Protein AF-A0A183AUQ3-F1 (afdb_monomer_lite)

Organism: NCBI:txid27848

Structure (mmCIF, N/CA/C/O backbone):
data_AF-A0A183AUQ3-F1
#
_entry.id   AF-A0A183AUQ3-F1
#
loop_
_atom_site.group_PDB
_atom_site.id
_atom_site.type_symbol
_atom_site.label_atom_id
_atom_site.label_alt_id
_atom_site.label_comp_id
_atom_site.label_asym_id
_atom_site.label_entity_id
_atom_site.label_seq_id
_atom_site.pdbx_PDB_ins_code
_atom_site.Cartn_x
_atom_site.Cartn_y
_atom_site.Cartn_z
_atom_site.occupancy
_atom_site.B_iso_or_equiv
_atom_site.auth_seq_id
_atom_site.auth_comp_id
_atom_site.auth_asym_id
_atom_site.auth_atom_id
_atom_site.pdbx_PDB_model_num
ATOM 1 N N . MET A 1 1 ? 3.475 -10.334 21.131 1.00 33.84 1 MET A N 1
ATOM 2 C CA . MET A 1 1 ? 2.043 -10.621 21.225 1.00 33.84 1 MET A CA 1
ATOM 3 C C . MET A 1 1 ? 1.299 -10.186 19.974 1.00 33.84 1 MET A C 1
ATOM 5 O O . MET A 1 1 ? 0.475 -9.326 20.186 1.00 33.84 1 MET A O 1
ATOM 9 N N . TRP A 1 2 ? 1.543 -10.633 18.726 1.00 40.84 2 TRP A N 1
ATOM 10 C CA . TRP A 1 2 ? 0.493 -10.459 17.689 1.00 40.84 2 TRP A CA 1
ATOM 11 C C . TRP A 1 2 ? -0.588 -11.499 18.049 1.00 40.84 2 TRP A C 1
ATOM 13 O O . TRP A 1 2 ? -0.696 -12.554 17.440 1.00 40.84 2 TRP A O 1
ATOM 23 N N . SER A 1 3 ? -1.174 -11.351 19.237 1.00 35.53 3 SER A N 1
ATOM 24 C CA . SER A 1 3 ? -2.216 -12.204 19.791 1.00 35.53 3 SER A CA 1
ATOM 25 C C . SER A 1 3 ? -3.501 -11.546 19.393 1.00 35.53 3 SER A C 1
ATOM 27 O O . SER A 1 3 ? -3.660 -10.433 19.869 1.00 35.53 3 SER A O 1
ATOM 29 N N . ASN A 1 4 ? -4.324 -12.222 18.582 1.00 37.78 4 ASN A N 1
ATOM 30 C CA . ASN A 1 4 ? -5.801 -12.272 18.532 1.00 37.78 4 ASN A CA 1
ATOM 31 C C . ASN A 1 4 ? -6.640 -11.105 19.109 1.00 37.78 4 ASN A C 1
ATOM 33 O O . ASN A 1 4 ? -7.802 -11.300 19.444 1.00 37.78 4 ASN A O 1
ATOM 37 N N . LEU A 1 5 ? -6.070 -9.925 19.262 1.00 39.25 5 LEU A N 1
ATOM 38 C CA . LEU A 1 5 ? -6.687 -8.679 19.653 1.00 39.25 5 LEU A CA 1
ATOM 39 C C . LEU A 1 5 ? -6.974 -7.954 18.350 1.00 39.25 5 LEU A C 1
ATOM 41 O O . LEU A 1 5 ? -6.280 -8.155 17.352 1.00 39.25 5 LEU A O 1
ATOM 45 N N . GLU A 1 6 ? -8.056 -7.203 18.351 1.00 51.00 6 GLU A N 1
ATOM 46 C CA . GLU A 1 6 ? -8.724 -6.631 17.193 1.00 51.00 6 GLU A CA 1
ATOM 47 C C . GLU A 1 6 ? -7.870 -5.504 16.596 1.00 51.00 6 GLU A C 1
ATOM 49 O O . GLU A 1 6 ? -8.127 -4.317 16.745 1.00 51.00 6 GLU A O 1
ATOM 54 N N . GLN A 1 7 ? -6.774 -5.875 15.940 1.00 58.75 7 GLN A N 1
ATOM 55 C CA . GLN A 1 7 ? -5.874 -4.908 15.337 1.00 58.75 7 GLN A CA 1
ATOM 56 C C . GLN A 1 7 ? -6.505 -4.388 14.065 1.00 58.75 7 GLN A C 1
ATOM 58 O O . GLN A 1 7 ? -6.743 -5.159 13.137 1.00 58.75 7 GLN A O 1
ATOM 63 N N . ASN A 1 8 ? -6.779 -3.093 14.037 1.00 61.19 8 ASN A N 1
ATOM 64 C CA . ASN 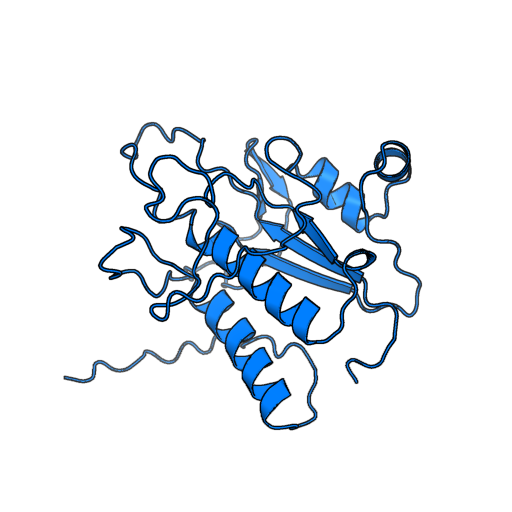A 1 8 ? -7.261 -2.401 12.857 1.00 61.19 8 ASN A CA 1
ATOM 65 C C . ASN A 1 8 ? -6.048 -1.809 12.133 1.00 61.19 8 ASN A C 1
ATOM 67 O O . ASN A 1 8 ? -5.203 -1.155 12.740 1.00 61.19 8 ASN A O 1
ATOM 71 N N . ILE A 1 9 ? -5.921 -2.059 10.836 1.00 74.50 9 ILE A N 1
ATOM 72 C CA . ILE A 1 9 ? -4.730 -1.701 10.069 1.00 74.50 9 ILE A CA 1
ATOM 73 C C . ILE A 1 9 ? -5.117 -0.864 8.865 1.00 74.50 9 ILE A C 1
ATOM 75 O O . ILE A 1 9 ? -6.043 -1.196 8.130 1.00 74.50 9 ILE A O 1
ATOM 79 N N . LEU A 1 10 ? -4.369 0.209 8.644 1.00 72.88 10 LEU A N 1
ATOM 80 C CA . LEU A 1 10 ? -4.527 1.099 7.512 1.00 72.88 10 LEU A CA 1
ATOM 81 C C . LEU A 1 10 ? -3.248 1.089 6.667 1.00 72.88 10 LEU A C 1
ATOM 83 O O . LEU A 1 10 ? -2.187 1.513 7.119 1.00 72.88 10 LEU A O 1
ATOM 87 N N . LEU A 1 11 ? -3.362 0.614 5.430 1.00 75.38 11 LEU A N 1
ATOM 88 C CA . LEU A 1 11 ? -2.304 0.665 4.423 1.00 75.38 11 LEU A CA 1
ATOM 89 C C . LEU A 1 11 ? -2.663 1.715 3.37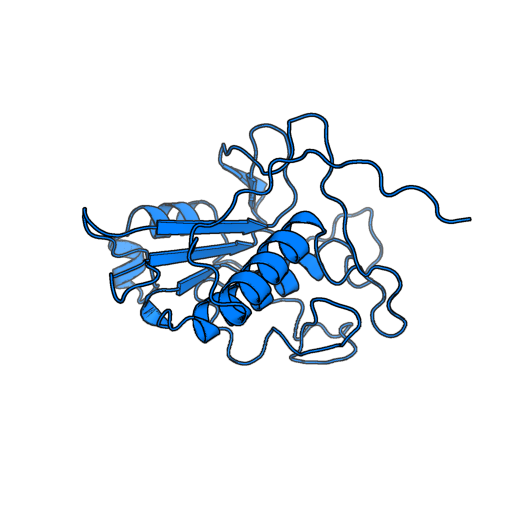6 1.00 75.38 11 LEU A C 1
ATOM 91 O O . LEU A 1 11 ? -3.751 1.657 2.797 1.00 75.38 11 LEU A O 1
ATOM 95 N N . VAL A 1 12 ? -1.768 2.668 3.130 1.00 73.00 12 VAL A N 1
ATOM 96 C CA . VAL A 1 12 ? -2.068 3.840 2.303 1.00 73.00 12 VAL A CA 1
ATOM 97 C C . VAL A 1 12 ? -0.959 4.133 1.312 1.00 73.00 12 VAL A C 1
ATOM 99 O O . VAL A 1 12 ? 0.208 4.262 1.677 1.00 73.00 12 VAL A O 1
ATOM 102 N N . ARG A 1 13 ? -1.382 4.334 0.065 1.00 72.88 13 ARG A N 1
ATOM 103 C CA . ARG A 1 13 ? -0.620 4.962 -1.009 1.00 72.88 13 ARG A CA 1
ATOM 104 C C . ARG A 1 13 ? -1.475 6.047 -1.658 1.00 72.88 13 ARG A C 1
ATOM 106 O O . ARG A 1 13 ? -2.611 5.775 -2.050 1.00 72.88 13 ARG A O 1
ATOM 113 N N . CYS A 1 14 ? -0.920 7.247 -1.822 1.00 57.84 14 CYS A N 1
ATOM 114 C CA . CYS A 1 14 ? -1.687 8.451 -2.153 1.00 57.84 14 CYS A CA 1
ATOM 115 C C . CYS A 1 14 ? -1.337 9.134 -3.483 1.00 57.84 14 CYS A C 1
ATOM 117 O O . CYS A 1 14 ? -1.764 10.261 -3.702 1.00 57.84 14 CYS A O 1
ATOM 119 N N . PHE A 1 15 ? -0.652 8.480 -4.423 1.00 59.22 15 PHE A N 1
ATOM 120 C CA . PHE A 1 15 ? -0.416 9.070 -5.750 1.00 59.22 15 PHE A CA 1
ATOM 121 C C . PHE A 1 15 ? -1.154 8.328 -6.867 1.00 59.22 15 PHE A C 1
ATOM 123 O O . PHE A 1 15 ? -1.736 7.281 -6.625 1.00 59.22 15 PHE A O 1
ATOM 130 N N . SER A 1 16 ? -1.156 8.852 -8.094 1.00 50.44 16 SER A N 1
ATOM 131 C CA . SER A 1 16 ? -1.671 8.174 -9.297 1.00 50.44 16 SER A CA 1
ATOM 132 C C . SER A 1 16 ? -0.608 8.166 -10.389 1.00 50.44 16 SER A C 1
ATOM 134 O O . SER A 1 16 ? 0.086 9.164 -10.568 1.00 50.44 16 SER A O 1
ATOM 136 N N . SER A 1 17 ? -0.509 7.083 -11.165 1.00 52.41 17 SER A N 1
ATOM 137 C CA . SER A 1 17 ? 0.312 7.023 -12.383 1.00 52.41 17 SER A CA 1
ATOM 138 C C . SER A 1 17 ? -0.195 7.946 -13.494 1.00 52.41 17 SER A C 1
ATOM 140 O O . SER A 1 17 ? 0.589 8.384 -14.334 1.00 52.41 17 SER A O 1
ATOM 142 N N . ASN A 1 18 ? -1.479 8.321 -13.468 1.00 41.97 18 ASN A N 1
ATOM 143 C CA . ASN A 1 18 ? -2.126 9.114 -14.514 1.00 41.97 18 ASN A CA 1
ATOM 144 C C . ASN A 1 18 ? -1.961 10.630 -14.376 1.00 41.97 18 ASN A C 1
ATOM 146 O O . ASN A 1 18 ? -2.433 11.374 -15.248 1.00 41.97 18 ASN A O 1
ATOM 150 N N . THR A 1 19 ? -1.261 11.133 -13.355 1.00 42.44 19 THR A N 1
ATOM 151 C CA . THR A 1 19 ? -0.800 12.520 -13.417 1.00 42.44 19 THR A CA 1
ATOM 152 C C . THR A 1 19 ? 0.237 12.621 -14.526 1.00 42.44 19 THR A C 1
ATOM 154 O O . THR A 1 19 ? 1.417 12.336 -14.330 1.00 42.44 19 THR A O 1
ATOM 157 N N . LYS A 1 20 ? -0.212 13.072 -15.702 1.00 36.91 20 LYS A N 1
ATOM 158 C CA . LYS A 1 20 ? 0.630 13.680 -16.731 1.00 36.91 20 LYS A CA 1
ATOM 159 C C . LYS A 1 20 ? 1.321 14.895 -16.116 1.00 36.91 20 LYS A C 1
ATOM 161 O O . LYS A 1 20 ? 0.912 16.036 -16.327 1.00 36.91 20 LYS A O 1
ATOM 166 N N . SER A 1 21 ? 2.355 14.662 -15.320 1.00 36.09 21 SER A N 1
ATOM 167 C CA . SER A 1 21 ? 3.375 15.663 -15.085 1.00 36.09 21 SER A CA 1
ATOM 168 C C . SER A 1 21 ? 3.904 16.022 -16.466 1.00 36.09 21 SER A C 1
ATOM 170 O O . SER A 1 21 ? 4.449 15.173 -17.165 1.00 36.09 21 SER A O 1
ATOM 172 N N . ALA A 1 22 ? 3.676 17.263 -16.898 1.00 36.62 22 ALA A N 1
ATOM 173 C CA . ALA A 1 22 ? 3.974 17.740 -18.250 1.00 36.62 22 ALA A CA 1
ATOM 174 C C . ALA A 1 22 ? 5.466 17.642 -18.645 1.00 36.62 22 ALA A C 1
ATOM 176 O O . ALA A 1 22 ? 5.824 18.023 -19.756 1.00 36.62 22 ALA A O 1
ATOM 177 N N . ASN A 1 23 ? 6.319 17.133 -17.750 1.00 37.19 23 ASN A N 1
ATOM 178 C CA . ASN A 1 23 ? 7.767 17.076 -17.884 1.00 37.19 23 ASN A CA 1
ATOM 179 C C . ASN A 1 23 ? 8.358 15.655 -17.843 1.00 37.19 23 ASN A C 1
ATOM 181 O O . ASN A 1 23 ? 9.576 15.545 -17.951 1.00 37.19 23 ASN A O 1
ATOM 185 N N . PHE A 1 24 ? 7.559 14.586 -17.708 1.00 38.12 24 PHE A N 1
ATOM 186 C CA . PHE A 1 24 ? 8.081 13.210 -17.704 1.00 38.12 24 PHE A CA 1
ATOM 187 C C . PHE A 1 24 ? 7.501 12.365 -18.854 1.00 38.12 24 PHE A C 1
ATOM 189 O O . PHE A 1 24 ? 6.307 12.471 -19.148 1.00 38.12 24 PHE A O 1
ATOM 196 N N . PRO A 1 25 ? 8.338 11.576 -19.558 1.00 35.59 25 PRO A N 1
ATOM 197 C CA . PRO A 1 25 ? 7.908 10.745 -20.681 1.00 35.59 25 PRO A CA 1
ATOM 198 C C . PRO A 1 25 ? 6.943 9.627 -20.232 1.00 35.59 25 PRO A C 1
ATOM 200 O O . PRO A 1 25 ? 6.944 9.258 -19.061 1.00 35.59 25 PRO A O 1
ATOM 203 N N . PRO A 1 26 ? 6.127 9.074 -21.149 1.00 41.03 26 PRO A N 1
ATOM 204 C CA . PRO A 1 26 ? 5.011 8.164 -20.852 1.00 41.03 26 PRO A CA 1
ATOM 205 C C . PRO A 1 26 ? 5.436 6.720 -20.521 1.00 41.03 26 PRO A C 1
ATOM 207 O O . PRO A 1 26 ? 4.721 5.788 -20.857 1.00 41.03 26 PRO A O 1
ATOM 210 N N . HIS A 1 27 ? 6.604 6.518 -19.917 1.00 46.97 27 HIS A N 1
ATOM 211 C CA . HIS A 1 27 ? 7.032 5.202 -19.438 1.00 46.97 27 HIS A CA 1
ATOM 212 C C . HIS A 1 27 ? 6.434 4.943 -18.051 1.00 46.97 27 HIS A C 1
ATOM 214 O O . HIS A 1 27 ? 6.029 5.907 -17.393 1.00 46.97 27 HIS A O 1
ATOM 220 N N . ILE A 1 28 ? 6.376 3.672 -17.608 1.00 51.16 28 ILE A N 1
ATOM 221 C CA . ILE A 1 28 ? 6.078 3.331 -16.206 1.00 51.16 28 ILE A CA 1
ATOM 222 C C . ILE A 1 28 ? 6.852 4.310 -15.346 1.00 51.16 28 ILE A C 1
ATOM 224 O O . ILE A 1 28 ? 8.078 4.383 -15.412 1.00 51.16 28 ILE A O 1
ATOM 228 N N . ASN A 1 29 ? 6.111 5.146 -14.629 1.00 53.69 29 ASN A N 1
ATOM 229 C CA . ASN A 1 29 ? 6.752 6.161 -13.842 1.00 53.69 29 ASN A CA 1
ATOM 230 C C . ASN A 1 29 ? 7.526 5.431 -12.744 1.00 53.69 29 ASN A C 1
ATOM 232 O O . ASN A 1 29 ? 6.913 4.765 -11.907 1.00 53.69 29 ASN A O 1
ATOM 236 N N . VAL A 1 30 ? 8.856 5.563 -12.788 1.00 47.62 30 VAL A N 1
ATOM 237 C CA . VAL A 1 30 ? 9.803 4.919 -11.868 1.00 47.62 30 VAL A CA 1
ATOM 238 C C . VAL A 1 30 ? 9.436 5.161 -10.397 1.00 47.62 30 VAL A C 1
ATOM 240 O O . VAL A 1 30 ? 9.790 4.402 -9.505 1.00 47.62 30 VAL A O 1
ATOM 243 N N . TYR A 1 31 ? 8.682 6.232 -10.169 1.00 55.66 31 TYR A N 1
ATOM 244 C CA . TYR A 1 31 ? 8.237 6.749 -8.888 1.00 55.66 31 TYR A CA 1
ATOM 245 C C . TYR A 1 31 ? 6.906 6.180 -8.369 1.00 55.66 31 TYR A C 1
ATOM 247 O O . TYR A 1 31 ? 6.353 6.763 -7.446 1.00 55.66 31 TYR A O 1
ATOM 255 N N . ILE A 1 32 ? 6.287 5.202 -9.045 1.00 70.56 32 ILE A N 1
ATOM 256 C CA . ILE A 1 32 ? 4.886 4.807 -8.759 1.00 70.56 32 ILE A CA 1
ATOM 257 C C . ILE A 1 32 ? 4.688 3.290 -8.620 1.00 70.56 32 ILE A C 1
ATOM 259 O O . ILE A 1 32 ? 3.721 2.829 -7.996 1.00 70.56 32 ILE A O 1
ATOM 263 N N . TYR A 1 33 ? 5.568 2.499 -9.235 1.00 85.81 33 TYR A N 1
ATOM 264 C CA . TYR A 1 33 ? 5.500 1.044 -9.146 1.00 85.81 33 TYR A CA 1
ATOM 265 C C . TYR A 1 33 ? 5.856 0.565 -7.732 1.00 85.81 33 TYR A C 1
ATOM 267 O O . TYR A 1 33 ? 5.112 -0.235 -7.158 1.00 85.81 33 TYR A O 1
ATOM 275 N N . SER A 1 34 ? 6.947 1.093 -7.168 1.00 86.31 34 SER A N 1
ATOM 276 C CA . SER A 1 34 ? 7.478 0.737 -5.849 1.00 86.31 34 SER A CA 1
ATOM 277 C C . SER A 1 34 ? 6.451 0.897 -4.737 1.00 86.31 34 SER A C 1
ATOM 279 O O . SER A 1 34 ? 6.285 -0.002 -3.930 1.00 86.31 34 SER A O 1
ATOM 281 N N . GLU A 1 35 ? 5.675 1.973 -4.736 1.00 84.81 35 GLU A N 1
ATOM 282 C CA . GLU A 1 35 ? 4.756 2.323 -3.652 1.00 84.81 35 GLU A CA 1
ATOM 283 C C . GLU A 1 35 ? 3.556 1.367 -3.617 1.00 84.81 35 GLU A C 1
ATOM 285 O O . GLU A 1 35 ? 3.089 0.969 -2.550 1.00 84.81 35 GLU A O 1
ATOM 290 N N . GLN A 1 36 ? 3.049 0.960 -4.788 1.00 90.06 36 GLN A N 1
ATOM 291 C CA . GLN A 1 36 ? 1.979 -0.042 -4.861 1.00 90.06 36 GLN A CA 1
ATOM 292 C C . GLN A 1 36 ? 2.497 -1.446 -4.565 1.00 90.06 36 GLN A C 1
ATOM 294 O O . GLN A 1 36 ? 1.786 -2.231 -3.933 1.00 90.06 36 GLN A O 1
ATOM 299 N N . ALA A 1 37 ? 3.726 -1.757 -4.978 1.00 93.06 37 ALA A N 1
ATOM 300 C CA . ALA A 1 37 ? 4.389 -2.998 -4.604 1.00 93.06 37 ALA A CA 1
ATOM 301 C C . ALA A 1 37 ? 4.642 -3.065 -3.086 1.00 93.06 37 ALA A C 1
ATOM 303 O O . ALA A 1 37 ? 4.351 -4.094 -2.486 1.00 93.06 37 ALA A O 1
ATOM 304 N N . ASP A 1 38 ? 5.056 -1.967 -2.450 1.00 92.38 38 ASP A N 1
ATOM 305 C CA . ASP A 1 38 ? 5.291 -1.863 -1.006 1.00 92.38 38 ASP A CA 1
ATOM 306 C C . ASP A 1 38 ? 3.994 -2.045 -0.209 1.00 92.38 38 ASP A C 1
ATOM 308 O O . ASP A 1 38 ? 3.952 -2.836 0.734 1.00 92.38 38 ASP A O 1
ATOM 312 N N . VAL A 1 39 ? 2.902 -1.367 -0.598 1.00 92.62 39 VAL A N 1
ATOM 313 C CA . VAL A 1 39 ? 1.576 -1.574 0.020 1.00 92.62 39 VAL A CA 1
ATOM 314 C C . VAL A 1 39 ? 1.123 -3.021 -0.137 1.00 92.62 39 VAL A C 1
ATOM 316 O O . VAL A 1 39 ? 0.624 -3.620 0.818 1.00 92.62 39 VAL A O 1
ATOM 319 N N . SER A 1 40 ? 1.315 -3.596 -1.324 1.00 95.88 40 SER A N 1
ATOM 320 C CA . SER A 1 40 ? 0.938 -4.980 -1.605 1.00 95.88 40 SER A CA 1
ATOM 321 C C . SER A 1 40 ? 1.774 -5.960 -0.774 1.00 95.88 40 SER A C 1
ATOM 323 O O . SER A 1 40 ? 1.227 -6.877 -0.169 1.00 95.88 40 SER A O 1
ATOM 325 N N . HIS A 1 41 ? 3.080 -5.734 -0.635 1.00 95.62 41 HIS A N 1
ATOM 326 C CA . HIS A 1 41 ? 3.958 -6.578 0.173 1.00 95.62 41 HIS A CA 1
ATOM 327 C C . HIS A 1 41 ? 3.642 -6.459 1.673 1.00 95.62 41 HIS A C 1
ATOM 329 O O . HIS A 1 41 ? 3.528 -7.474 2.366 1.00 95.62 41 HIS A O 1
ATOM 335 N N . ALA A 1 42 ? 3.379 -5.246 2.169 1.00 90.75 42 ALA A N 1
ATOM 336 C CA . ALA A 1 42 ? 2.890 -5.034 3.528 1.00 90.75 42 ALA A CA 1
ATOM 337 C C . ALA A 1 42 ? 1.556 -5.766 3.766 1.00 90.75 42 ALA A C 1
ATOM 339 O O . ALA A 1 42 ? 1.391 -6.416 4.799 1.00 90.75 42 ALA A O 1
ATOM 340 N N . TYR A 1 43 ? 0.628 -5.740 2.801 1.00 94.56 43 TYR A N 1
ATOM 341 C CA . TYR A 1 43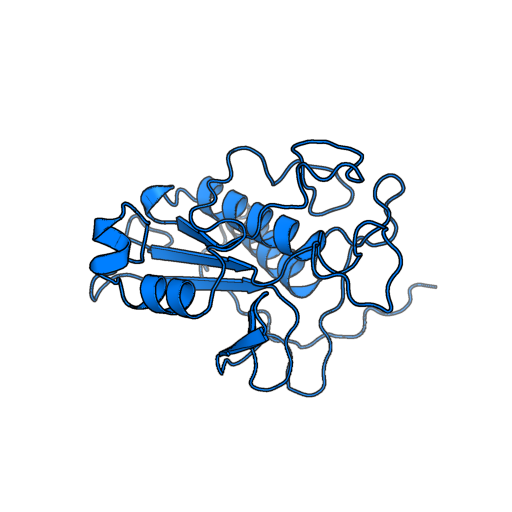 ? -0.612 -6.518 2.864 1.00 94.56 43 TYR A CA 1
ATOM 342 C C . TYR A 1 43 ? -0.317 -8.015 3.018 1.00 94.56 43 TYR A C 1
ATOM 344 O O . TYR A 1 43 ? -0.814 -8.633 3.962 1.00 94.56 43 TYR A O 1
ATOM 352 N N . GLN A 1 44 ? 0.546 -8.590 2.174 1.00 95.50 44 GLN A N 1
ATOM 353 C CA . GLN A 1 44 ? 0.918 -10.007 2.274 1.00 95.50 44 GLN A CA 1
ATOM 354 C C . GLN A 1 44 ? 1.523 -10.357 3.637 1.00 95.50 44 GLN A C 1
ATOM 356 O O . GLN A 1 44 ? 1.149 -11.368 4.240 1.00 95.50 44 GLN A O 1
ATOM 361 N N . LEU A 1 45 ? 2.403 -9.504 4.170 1.00 89.44 45 LEU A N 1
ATOM 362 C CA . LEU A 1 45 ? 2.989 -9.683 5.496 1.00 89.44 45 LEU A CA 1
ATOM 363 C C . LEU A 1 45 ? 1.909 -9.756 6.585 1.00 89.44 45 LEU A C 1
ATOM 365 O O . LEU A 1 45 ? 1.944 -10.653 7.433 1.00 89.44 45 LEU A O 1
ATOM 369 N N . LEU A 1 46 ? 0.940 -8.841 6.573 1.00 87.50 46 LEU A N 1
ATOM 370 C CA . LEU A 1 46 ? -0.149 -8.815 7.554 1.00 87.50 46 LEU A CA 1
ATOM 371 C C . LEU A 1 46 ? -1.042 -10.051 7.439 1.00 87.50 46 LEU A C 1
ATOM 373 O O . LEU A 1 46 ? -1.354 -10.692 8.446 1.00 87.50 46 LEU A O 1
ATOM 377 N N . ARG A 1 47 ? -1.398 -10.432 6.209 1.00 91.19 47 ARG A N 1
ATOM 378 C CA . ARG A 1 47 ? -2.202 -11.626 5.926 1.00 91.19 47 ARG A CA 1
ATOM 379 C C . ARG A 1 47 ? -1.508 -12.898 6.393 1.00 91.19 47 ARG A C 1
ATOM 381 O O . ARG A 1 47 ? -2.130 -13.713 7.074 1.00 91.19 47 ARG A O 1
ATOM 388 N N . ARG A 1 48 ? -0.211 -13.046 6.110 1.00 89.81 48 ARG A N 1
ATOM 389 C CA . ARG A 1 48 ? 0.599 -14.191 6.558 1.00 89.81 48 ARG A CA 1
ATOM 390 C C . ARG A 1 48 ? 0.690 -14.274 8.084 1.00 89.81 48 ARG A C 1
ATOM 392 O O . ARG A 1 48 ? 0.776 -15.370 8.628 1.00 89.81 48 ARG A O 1
ATOM 399 N N . ASN A 1 49 ? 0.624 -13.136 8.774 1.00 83.38 49 ASN A N 1
ATOM 400 C CA . ASN A 1 49 ? 0.599 -13.061 10.236 1.00 83.38 49 ASN A CA 1
ATOM 401 C C . ASN A 1 49 ? -0.798 -13.234 10.857 1.00 83.38 49 ASN A C 1
ATOM 403 O O . ASN A 1 49 ? -0.941 -13.119 12.074 1.00 83.38 49 ASN A O 1
ATOM 407 N N . GLY A 1 50 ? -1.816 -13.551 10.054 1.00 84.62 50 GLY A N 1
ATOM 408 C CA . GLY A 1 50 ? -3.156 -13.870 10.540 1.00 84.62 50 GLY A CA 1
ATOM 409 C C . GLY A 1 50 ? -4.063 -12.661 10.752 1.00 84.62 50 GLY A C 1
ATOM 410 O O . GLY A 1 50 ? -5.134 -12.830 11.332 1.00 84.62 50 GLY A O 1
ATOM 411 N N . ILE A 1 51 ? -3.687 -11.467 10.275 1.00 83.75 51 ILE A N 1
ATOM 412 C CA . ILE A 1 51 ? -4.593 -10.315 10.302 1.00 83.75 51 ILE A CA 1
ATOM 413 C C . ILE A 1 51 ? -5.722 -10.546 9.285 1.00 83.75 51 ILE A C 1
ATOM 415 O O . ILE A 1 51 ? -5.450 -10.778 8.097 1.00 83.75 51 ILE A O 1
ATOM 419 N N . PRO A 1 52 ? -6.993 -10.512 9.718 1.00 90.12 52 PRO A N 1
ATOM 420 C CA . PRO A 1 52 ? -8.124 -10.803 8.848 1.00 90.12 52 PRO A CA 1
ATOM 421 C C . PRO A 1 52 ? -8.384 -9.646 7.851 1.00 90.12 52 PRO A C 1
ATOM 423 O O . PRO A 1 52 ? -7.954 -8.519 8.078 1.00 90.12 52 PRO A O 1
ATOM 426 N N . VAL A 1 53 ? -9.020 -9.917 6.699 1.00 91.81 53 VAL A N 1
ATOM 427 C CA . VAL A 1 53 ? -9.111 -8.938 5.580 1.00 91.81 53 VAL A CA 1
ATOM 428 C C . VAL A 1 53 ? -9.973 -7.751 5.987 1.00 91.81 53 VAL A C 1
ATOM 430 O O . VAL A 1 53 ? -9.713 -6.612 5.608 1.00 91.81 53 VAL A O 1
ATOM 433 N N . GLU A 1 54 ? -11.015 -8.035 6.759 1.00 90.88 54 GLU A N 1
ATOM 434 C CA . GLU A 1 54 ? -11.937 -7.071 7.340 1.00 90.88 54 GLU A CA 1
ATOM 435 C C . GLU A 1 54 ? -11.230 -6.025 8.209 1.00 90.88 54 GLU A C 1
ATOM 437 O O . GLU A 1 54 ? -11.687 -4.889 8.263 1.00 90.88 54 GLU A O 1
ATOM 442 N N . ASN A 1 55 ? -10.081 -6.374 8.789 1.00 89.19 55 ASN A N 1
ATOM 443 C CA . ASN A 1 55 ? -9.299 -5.498 9.651 1.00 89.19 55 ASN A CA 1
ATOM 444 C C . ASN A 1 55 ? -8.231 -4.696 8.898 1.00 89.19 55 ASN A C 1
ATOM 446 O O . ASN A 1 55 ? -7.575 -3.852 9.500 1.00 89.19 55 ASN A O 1
ATOM 450 N N . ILE A 1 56 ? -8.023 -4.956 7.606 1.00 90.75 56 ILE A N 1
ATOM 451 C CA . ILE A 1 56 ? -7.057 -4.229 6.782 1.00 90.75 56 ILE A CA 1
ATOM 452 C C . ILE A 1 56 ? -7.838 -3.313 5.850 1.00 90.75 56 ILE A C 1
ATOM 454 O O . ILE A 1 56 ? -8.580 -3.791 4.994 1.00 90.75 56 ILE A O 1
ATOM 458 N N . VAL A 1 57 ? -7.659 -2.005 5.999 1.00 94.50 57 VAL A N 1
ATOM 459 C CA . VAL A 1 57 ? -8.137 -1.005 5.047 1.00 94.50 57 VAL A CA 1
ATOM 460 C C . VAL A 1 57 ? -7.002 -0.683 4.083 1.00 94.50 57 VAL A C 1
ATOM 462 O O . VAL A 1 57 ? -5.956 -0.191 4.505 1.00 94.50 57 VAL A O 1
ATOM 465 N N . THR A 1 58 ? -7.189 -0.950 2.792 1.00 94.31 58 THR A N 1
ATOM 466 C CA . THR A 1 58 ? -6.189 -0.642 1.758 1.00 94.31 58 THR A CA 1
ATOM 467 C C . THR A 1 58 ? -6.657 0.507 0.872 1.00 94.31 58 THR A C 1
ATOM 469 O O . THR A 1 58 ? -7.666 0.407 0.168 1.00 94.31 58 THR A O 1
ATOM 472 N N . ILE A 1 59 ? -5.896 1.599 0.894 1.00 92.00 59 ILE A N 1
ATOM 473 C CA . ILE A 1 59 ? -6.073 2.776 0.043 1.00 92.00 59 ILE A CA 1
ATOM 474 C C . ILE A 1 59 ? -4.937 2.778 -0.976 1.00 92.00 59 ILE A C 1
ATOM 476 O O . ILE A 1 59 ? -3.780 2.984 -0.618 1.00 92.00 59 ILE A O 1
ATOM 480 N N . MET A 1 60 ? -5.256 2.514 -2.239 1.00 89.25 60 MET A N 1
ATOM 481 C CA . MET A 1 60 ? -4.270 2.395 -3.309 1.00 89.25 60 MET A CA 1
ATOM 482 C C . MET A 1 60 ? -4.922 2.734 -4.646 1.00 89.25 60 MET A C 1
ATOM 484 O O . MET A 1 60 ? -5.978 2.201 -4.969 1.00 89.25 60 MET A O 1
ATOM 488 N N . TYR A 1 61 ? -4.291 3.588 -5.458 1.00 89.44 61 TYR A N 1
ATOM 489 C CA . TYR A 1 61 ? -4.898 4.012 -6.730 1.00 89.44 61 TYR A CA 1
ATOM 490 C C . TYR A 1 61 ? -5.160 2.837 -7.696 1.00 89.44 61 TYR A C 1
ATOM 492 O O . TYR A 1 61 ? -6.142 2.880 -8.435 1.00 89.44 61 TYR A O 1
ATOM 500 N N . ASP A 1 62 ? -4.356 1.769 -7.608 1.00 91.31 62 ASP A N 1
ATOM 501 C CA . ASP A 1 62 ? -4.527 0.479 -8.295 1.00 91.31 62 ASP A CA 1
ATOM 502 C C . ASP A 1 62 ? -4.458 0.556 -9.829 1.00 91.31 62 ASP A C 1
ATOM 504 O O . ASP A 1 62 ? -5.252 -0.039 -10.559 1.00 91.31 62 ASP A O 1
ATOM 508 N N . ASP A 1 63 ? -3.502 1.339 -10.323 1.00 88.62 63 ASP A N 1
ATOM 509 C CA . ASP A 1 63 ? -3.286 1.622 -11.745 1.00 88.62 63 ASP A CA 1
ATOM 510 C C . ASP A 1 63 ? -2.001 1.011 -12.322 1.00 88.62 63 ASP A C 1
ATOM 512 O O . ASP A 1 63 ? -1.722 1.212 -13.502 1.00 88.62 63 ASP A O 1
ATOM 516 N N . VAL A 1 64 ? -1.224 0.253 -11.538 1.00 89.06 64 VAL A N 1
ATOM 517 C CA . VAL A 1 64 ? 0.053 -0.330 -12.001 1.00 89.06 64 VAL A CA 1
ATOM 518 C C . VAL A 1 64 ? -0.077 -1.800 -12.393 1.00 89.06 64 VAL A C 1
ATOM 520 O O . VAL A 1 64 ? 0.392 -2.180 -13.466 1.00 89.06 64 VAL A O 1
ATOM 523 N N . ALA A 1 65 ? -0.750 -2.632 -11.590 1.00 91.50 65 ALA A N 1
ATOM 524 C CA . ALA A 1 65 ? -0.810 -4.077 -11.834 1.00 91.50 65 ALA A CA 1
ATOM 525 C C . ALA A 1 65 ? -1.367 -4.408 -13.230 1.00 91.50 65 ALA A C 1
ATOM 527 O O . ALA A 1 65 ? -0.844 -5.273 -13.922 1.00 91.50 65 ALA A O 1
ATOM 528 N N . ASN A 1 66 ? -2.382 -3.669 -13.685 1.00 89.75 66 ASN A N 1
ATOM 529 C CA . ASN A 1 66 ? -3.015 -3.854 -14.997 1.00 89.75 66 ASN A CA 1
ATOM 530 C C . ASN A 1 66 ? -2.663 -2.752 -16.013 1.00 89.75 66 ASN A C 1
ATOM 532 O O . ASN A 1 66 ? -3.357 -2.603 -17.021 1.00 89.75 66 ASN A O 1
ATOM 536 N N . CYS A 1 67 ? -1.616 -1.961 -15.754 1.00 85.44 67 CYS A N 1
ATOM 537 C CA . CYS A 1 67 ? -1.134 -0.960 -16.702 1.00 85.44 67 CYS A CA 1
ATOM 538 C C . CYS A 1 67 ? -0.698 -1.639 -18.017 1.00 85.44 67 CYS A C 1
ATOM 540 O O . CYS A 1 67 ? -0.016 -2.662 -17.950 1.00 85.44 67 CYS A O 1
ATOM 542 N N . PRO A 1 68 ? -1.019 -1.088 -19.207 1.00 84.81 68 PRO A N 1
ATOM 543 C CA . PRO A 1 68 ? -0.559 -1.641 -20.486 1.00 84.81 68 PRO A CA 1
ATOM 544 C C . PRO A 1 68 ? 0.963 -1.773 -20.610 1.00 84.81 68 PRO A C 1
ATOM 546 O O . PRO A 1 68 ? 1.435 -2.649 -21.331 1.00 84.81 68 PRO A O 1
ATOM 549 N N . ASP A 1 69 ? 1.709 -0.917 -19.912 1.00 81.88 69 ASP A N 1
ATOM 550 C CA . ASP A 1 69 ? 3.170 -0.935 -19.918 1.00 81.88 69 ASP A CA 1
ATOM 551 C C . ASP A 1 69 ? 3.752 -1.947 -18.920 1.00 81.88 69 ASP A C 1
ATOM 553 O O . ASP A 1 69 ? 4.948 -2.222 -18.973 1.00 81.88 69 ASP A O 1
ATOM 557 N N . ASN A 1 70 ? 2.936 -2.514 -18.016 1.00 86.69 70 ASN A N 1
ATOM 558 C CA . ASN A 1 70 ? 3.390 -3.555 -17.099 1.00 86.69 70 ASN A CA 1
ATOM 559 C C . ASN A 1 70 ? 3.607 -4.862 -17.886 1.00 86.69 70 ASN A C 1
ATOM 561 O O . ASN A 1 70 ? 2.636 -5.445 -18.384 1.00 86.69 70 ASN A O 1
ATOM 565 N N . PRO A 1 71 ? 4.853 -5.368 -17.984 1.00 91.25 71 PRO A N 1
ATOM 566 C CA . PRO A 1 71 ? 5.153 -6.588 -18.731 1.00 91.25 71 PRO A CA 1
ATOM 567 C C . PRO A 1 71 ? 4.535 -7.847 -18.103 1.00 91.25 71 PRO A C 1
ATOM 569 O O . PRO A 1 71 ? 4.475 -8.891 -18.758 1.00 91.25 71 PRO A O 1
ATOM 572 N N . PHE A 1 72 ? 4.032 -7.753 -16.866 1.00 94.88 72 PHE A N 1
ATOM 573 C CA . PHE A 1 72 ? 3.344 -8.820 -16.145 1.00 94.88 72 PHE A CA 1
ATOM 574 C C . PHE A 1 72 ? 1.942 -8.369 -15.708 1.00 94.88 72 PHE A C 1
ATOM 576 O O . PHE A 1 72 ? 1.735 -8.032 -14.541 1.00 94.88 72 PHE A O 1
ATOM 583 N N . PRO A 1 73 ? 0.952 -8.384 -16.620 1.00 93.44 73 PRO A N 1
ATOM 584 C CA . PRO A 1 73 ? -0.402 -7.950 -16.305 1.00 93.44 73 PRO A CA 1
ATOM 585 C C . PRO A 1 73 ? -0.991 -8.689 -15.099 1.00 93.44 73 PRO A C 1
ATOM 587 O O . PRO A 1 73 ? -0.957 -9.920 -15.026 1.00 93.44 73 PRO A O 1
ATOM 590 N N . GLY A 1 74 ? -1.557 -7.920 -14.176 1.00 94.81 74 GLY A N 1
ATOM 591 C CA . GLY A 1 74 ? -2.168 -8.396 -12.941 1.00 94.81 74 GLY A CA 1
ATOM 592 C C . GLY A 1 74 ? -1.176 -8.762 -11.839 1.00 94.81 74 GLY A C 1
ATOM 593 O O . GLY A 1 74 ? -1.592 -9.424 -10.895 1.00 94.81 74 GLY A O 1
ATOM 594 N N . LYS A 1 75 ? 0.102 -8.375 -11.947 1.00 96.75 75 LYS A N 1
ATOM 595 C CA . LYS A 1 75 ? 1.137 -8.692 -10.952 1.00 96.75 75 LYS A CA 1
ATOM 596 C C . LYS A 1 75 ? 1.954 -7.471 -10.568 1.00 96.75 75 LYS A C 1
ATOM 598 O O . LYS A 1 75 ? 2.173 -6.584 -11.395 1.00 96.75 75 LYS A O 1
ATOM 603 N N . LEU A 1 76 ? 2.438 -7.482 -9.330 1.00 95.19 76 LEU A N 1
ATOM 604 C CA . LEU A 1 76 ? 3.460 -6.567 -8.824 1.00 95.19 76 LEU A CA 1
ATOM 605 C C . LEU A 1 76 ? 4.539 -7.378 -8.111 1.00 95.19 76 LEU A C 1
ATOM 607 O O . LEU A 1 76 ? 4.249 -8.421 -7.532 1.00 95.19 76 LEU A O 1
ATOM 611 N N . PHE A 1 77 ? 5.766 -6.877 -8.114 1.00 96.50 77 PHE A N 1
ATOM 612 C CA . PHE A 1 77 ? 6.926 -7.509 -7.482 1.00 96.50 77 PHE A CA 1
ATOM 613 C C . PHE A 1 77 ? 7.630 -6.485 -6.606 1.00 96.50 77 PHE A C 1
ATOM 615 O O . PHE A 1 77 ? 7.649 -5.316 -6.970 1.00 96.50 77 PHE A O 1
ATOM 622 N N . ASN A 1 78 ? 8.210 -6.907 -5.486 1.00 95.19 78 ASN A N 1
ATOM 623 C CA . ASN A 1 78 ? 8.859 -5.993 -4.540 1.00 95.19 78 ASN A CA 1
ATOM 624 C C . ASN A 1 78 ? 10.353 -6.302 -4.327 1.00 95.19 78 ASN A C 1
ATOM 626 O O . ASN A 1 78 ? 10.969 -5.784 -3.405 1.00 95.19 78 ASN A O 1
ATOM 630 N N . ASP A 1 79 ? 10.932 -7.138 -5.193 1.00 95.75 79 ASP A N 1
ATOM 631 C CA . ASP A 1 79 ? 12.356 -7.470 -5.269 1.00 95.75 79 ASP A CA 1
ATOM 632 C C . ASP A 1 79 ? 12.697 -8.130 -6.623 1.00 95.75 79 ASP A C 1
ATOM 634 O O . ASP A 1 79 ? 11.833 -8.336 -7.482 1.00 95.75 79 ASP A O 1
ATOM 638 N N . TYR A 1 80 ? 13.970 -8.496 -6.803 1.00 96.25 80 TYR A N 1
ATOM 639 C CA . TYR A 1 80 ? 14.457 -9.218 -7.985 1.00 96.25 80 TYR A CA 1
ATOM 640 C C . TYR A 1 80 ? 14.062 -10.707 -8.041 1.00 96.25 80 TYR A C 1
ATOM 642 O O . TYR A 1 80 ? 14.378 -11.367 -9.033 1.00 96.25 80 TYR A O 1
ATOM 650 N N . GLU A 1 81 ? 13.426 -11.272 -7.008 1.00 96.38 81 GLU A N 1
ATOM 651 C CA . GLU A 1 81 ? 12.950 -12.664 -7.036 1.00 96.38 81 GLU A CA 1
ATOM 652 C C . GLU A 1 81 ? 11.622 -12.802 -7.794 1.00 96.38 81 GLU A C 1
ATOM 654 O O . GLU A 1 81 ? 11.243 -13.909 -8.183 1.00 96.38 81 GLU A O 1
ATOM 659 N N . HIS A 1 82 ? 10.939 -11.681 -8.057 1.00 95.94 82 HIS A N 1
ATOM 660 C CA . HIS A 1 82 ? 9.669 -11.623 -8.790 1.00 95.94 82 HIS A CA 1
ATOM 661 C C . HIS A 1 82 ? 8.567 -12.483 -8.161 1.00 95.94 82 HIS A C 1
ATOM 663 O O . HIS A 1 82 ? 7.729 -13.075 -8.853 1.00 95.94 82 HIS A O 1
ATOM 669 N N . HIS A 1 83 ? 8.530 -12.528 -6.830 1.00 96.88 83 HIS A N 1
ATOM 670 C CA . HIS A 1 83 ? 7.377 -13.047 -6.105 1.00 96.88 83 HIS A CA 1
ATOM 671 C C . HIS A 1 83 ? 6.216 -12.055 -6.205 1.00 96.88 83 HIS A C 1
ATOM 673 O O . HIS A 1 83 ? 6.346 -10.890 -5.835 1.00 96.88 83 HIS A O 1
ATOM 679 N N . ASP A 1 84 ? 5.085 -12.516 -6.747 1.00 98.00 84 ASP A N 1
ATOM 680 C CA . ASP A 1 84 ? 3.900 -11.677 -6.930 1.00 98.00 84 ASP A CA 1
ATOM 681 C C . ASP A 1 84 ? 3.333 -11.259 -5.573 1.00 98.00 84 ASP A C 1
ATOM 683 O O . ASP A 1 84 ? 2.829 -12.098 -4.826 1.00 98.00 84 ASP A O 1
ATOM 687 N N . VAL A 1 85 ? 3.393 -9.968 -5.261 1.00 97.62 85 VAL A N 1
ATOM 688 C CA . VAL A 1 85 ? 2.865 -9.405 -4.013 1.00 97.62 85 VAL A CA 1
ATOM 689 C C . VAL A 1 85 ? 1.440 -8.871 -4.162 1.00 97.62 85 VAL A C 1
ATOM 691 O O . VAL A 1 85 ? 0.798 -8.594 -3.153 1.00 97.62 85 VAL A O 1
ATOM 694 N N . TYR A 1 86 ? 0.913 -8.755 -5.385 1.00 97.62 86 TYR A N 1
ATOM 695 C CA . TYR A 1 86 ? -0.407 -8.168 -5.652 1.00 97.62 86 TYR A CA 1
ATOM 696 C C . TYR A 1 86 ? -1.565 -9.170 -5.556 1.00 97.62 86 TYR A C 1
ATOM 698 O O . TYR A 1 86 ? -2.719 -8.775 -5.381 1.00 97.62 86 TYR A O 1
ATOM 706 N N . HIS A 1 87 ? -1.280 -10.468 -5.664 1.00 97.31 87 HIS A N 1
ATOM 707 C CA . HIS A 1 87 ? -2.311 -11.501 -5.604 1.00 97.31 87 HIS A CA 1
ATOM 708 C C . HIS A 1 87 ? -3.199 -11.371 -4.351 1.00 97.31 87 HIS A C 1
ATOM 710 O O . HIS A 1 87 ? -2.718 -11.155 -3.241 1.00 97.31 87 HIS A O 1
ATOM 716 N N . ASP A 1 88 ? -4.513 -11.501 -4.541 1.00 96.62 88 ASP A N 1
ATOM 717 C CA . ASP A 1 88 ? -5.539 -11.436 -3.490 1.00 96.62 88 ASP A CA 1
ATOM 718 C C . ASP A 1 88 ? -5.583 -10.137 -2.650 1.00 96.62 88 ASP A C 1
ATOM 720 O O . ASP A 1 88 ? -6.343 -10.064 -1.679 1.00 96.62 88 ASP A O 1
ATOM 724 N N . VAL A 1 89 ? -4.840 -9.086 -3.023 1.00 96.75 89 VAL A N 1
ATOM 725 C CA . VAL A 1 89 ? -4.925 -7.776 -2.363 1.00 96.75 89 VAL A CA 1
ATOM 726 C C . VAL A 1 89 ? -6.320 -7.182 -2.575 1.00 96.75 89 VAL A C 1
ATOM 728 O O . VAL A 1 89 ? -6.774 -6.964 -3.701 1.00 96.75 89 VAL A O 1
ATOM 731 N N . VAL A 1 90 ? -7.010 -6.882 -1.474 1.00 96.25 90 VAL A N 1
ATOM 732 C CA . VAL A 1 90 ? -8.314 -6.206 -1.499 1.00 96.25 90 VAL A CA 1
ATOM 733 C C . VAL A 1 90 ? -8.103 -4.704 -1.387 1.00 96.25 90 VAL A C 1
ATOM 735 O O . VAL A 1 90 ? -7.702 -4.220 -0.338 1.00 96.25 90 VAL A O 1
ATOM 738 N N 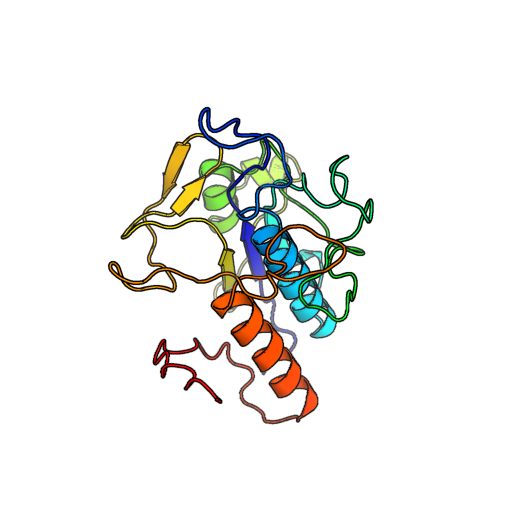. VAL A 1 91 ? -8.407 -3.967 -2.456 1.00 95.50 91 VAL A N 1
ATOM 739 C CA . VAL A 1 91 ? -8.310 -2.498 -2.492 1.00 95.50 91 VAL A CA 1
ATOM 740 C C . VAL A 1 91 ? -9.662 -1.872 -2.142 1.00 95.50 91 VAL A C 1
ATOM 742 O O . VAL A 1 91 ? -10.598 -1.936 -2.940 1.00 95.50 91 VAL A O 1
ATOM 745 N N . ASP A 1 92 ? -9.770 -1.257 -0.963 1.00 96.25 92 ASP A N 1
ATOM 746 C CA . ASP A 1 92 ? -11.018 -0.673 -0.444 1.00 96.25 92 ASP A CA 1
ATOM 747 C C . ASP A 1 92 ? -11.305 0.726 -1.021 1.00 96.25 92 ASP A C 1
ATOM 749 O O . ASP A 1 92 ? -12.461 1.099 -1.272 1.00 96.25 92 ASP A O 1
ATOM 753 N N . TYR A 1 93 ? -10.245 1.498 -1.270 1.00 94.88 93 TYR A N 1
ATOM 754 C CA . TYR A 1 93 ? -10.296 2.823 -1.889 1.00 94.88 93 TYR A CA 1
ATOM 755 C C . TYR A 1 93 ? -9.357 2.835 -3.090 1.00 94.88 93 TYR A C 1
ATOM 757 O O . TYR A 1 93 ? -8.142 2.731 -2.931 1.00 94.88 93 TYR A O 1
ATOM 765 N N . ARG A 1 94 ? -9.948 2.930 -4.286 1.00 91.94 94 ARG A N 1
ATOM 766 C CA . ARG A 1 94 ? -9.283 2.800 -5.584 1.00 91.94 94 ARG A CA 1
ATOM 767 C C . ARG A 1 94 ? -9.458 4.065 -6.417 1.00 91.94 94 ARG A C 1
ATOM 769 O O . ARG A 1 94 ? -10.533 4.659 -6.402 1.00 91.94 94 ARG A O 1
ATOM 776 N N . GLY A 1 95 ? -8.446 4.427 -7.203 1.00 87.88 95 GLY A N 1
ATOM 777 C CA . GLY A 1 95 ? -8.517 5.553 -8.134 1.00 87.88 95 GLY A CA 1
ATOM 778 C C . GLY A 1 95 ? -8.936 6.854 -7.447 1.00 87.88 95 GLY A C 1
ATOM 779 O O . GLY A 1 95 ? -8.318 7.287 -6.480 1.00 87.88 95 GLY A O 1
ATOM 780 N N . GLU A 1 96 ? -10.038 7.438 -7.914 1.00 87.00 96 GLU A N 1
ATOM 781 C CA . GLU A 1 96 ? -10.591 8.700 -7.400 1.00 87.00 96 GLU A CA 1
ATOM 782 C C . GLU A 1 96 ? -11.082 8.639 -5.944 1.00 87.00 96 GLU A C 1
ATOM 784 O O . GLU A 1 96 ? -11.333 9.681 -5.346 1.00 87.00 96 GLU A O 1
ATOM 789 N N . ASP A 1 97 ? -11.198 7.448 -5.346 1.00 91.19 97 ASP A N 1
ATOM 790 C CA . ASP A 1 97 ? -11.492 7.310 -3.916 1.00 91.19 97 ASP A CA 1
ATOM 791 C C . ASP A 1 97 ? -10.256 7.562 -3.028 1.00 91.19 97 ASP A C 1
ATOM 793 O O . ASP A 1 97 ? -10.389 7.642 -1.804 1.00 91.19 97 ASP A O 1
ATOM 797 N N . VAL A 1 98 ? -9.057 7.684 -3.607 1.00 88.19 98 VAL A N 1
ATOM 798 C CA . VAL A 1 98 ? -7.813 7.998 -2.889 1.00 88.19 98 VAL A CA 1
ATOM 799 C C . VAL A 1 98 ? -7.743 9.506 -2.638 1.00 88.19 98 VAL A C 1
ATOM 801 O O . VAL A 1 98 ? -7.093 10.256 -3.364 1.00 88.19 98 VAL A O 1
ATOM 804 N N . THR A 1 99 ? -8.452 9.963 -1.606 1.00 86.12 99 THR A N 1
ATOM 805 C CA . THR A 1 99 ? -8.561 11.383 -1.238 1.00 86.12 99 THR A CA 1
ATOM 806 C C . THR A 1 99 ? -8.234 11.615 0.238 1.00 86.12 99 THR A C 1
ATOM 808 O O . THR A 1 99 ? -8.391 10.696 1.053 1.00 86.12 99 THR A O 1
ATOM 811 N N . PRO A 1 100 ? -7.810 12.834 0.620 1.00 82.75 100 PRO A N 1
ATOM 812 C CA . PRO A 1 100 ? -7.586 13.166 2.023 1.00 82.75 100 PRO A CA 1
ATOM 813 C C . PRO A 1 100 ? -8.857 13.028 2.858 1.00 82.75 100 PRO A C 1
ATOM 815 O O . PRO A 1 100 ? -8.793 12.567 3.996 1.00 82.75 100 PRO A O 1
ATOM 818 N N . GLU A 1 101 ? -10.018 13.380 2.302 1.00 89.38 101 GLU A N 1
ATOM 819 C CA . GLU A 1 101 ? -11.308 13.260 2.984 1.00 89.38 101 GLU A CA 1
ATOM 820 C C . GLU A 1 101 ? -11.620 11.804 3.316 1.00 89.38 101 GLU A C 1
ATOM 822 O O . GLU A 1 101 ? -12.025 11.508 4.439 1.00 89.38 101 GLU A O 1
ATOM 827 N N . ASN A 1 102 ? -11.398 10.892 2.365 1.00 91.25 102 ASN A N 1
ATOM 828 C CA . ASN A 1 102 ? -11.613 9.470 2.593 1.00 91.25 102 ASN A CA 1
ATOM 829 C C . ASN A 1 102 ? -10.576 8.902 3.562 1.00 91.25 102 ASN A C 1
ATOM 831 O O . ASN A 1 102 ? -10.951 8.158 4.461 1.00 91.25 102 ASN A O 1
ATOM 835 N N . PHE A 1 103 ? -9.302 9.288 3.454 1.00 87.88 103 PHE A N 1
ATOM 836 C CA . PHE A 1 103 ? -8.266 8.869 4.401 1.00 87.88 103 PHE A CA 1
ATOM 837 C C . PHE A 1 103 ? -8.584 9.304 5.841 1.00 87.88 103 PHE A C 1
ATOM 839 O O . PHE A 1 103 ? -8.570 8.481 6.757 1.00 87.88 103 PHE A O 1
ATOM 846 N N . ILE A 1 104 ? -8.948 10.572 6.054 1.00 88.25 104 ILE A N 1
ATOM 847 C CA . ILE A 1 104 ? -9.377 11.063 7.371 1.00 88.25 104 ILE A CA 1
ATOM 848 C C . ILE A 1 104 ? -10.676 10.380 7.812 1.00 88.25 104 ILE A C 1
ATOM 850 O O . ILE A 1 104 ? -10.800 9.992 8.971 1.00 88.25 104 ILE A O 1
ATOM 854 N N . GLY A 1 105 ? -11.634 10.185 6.906 1.00 92.94 105 GLY A N 1
ATOM 855 C CA . GLY A 1 105 ? -12.882 9.488 7.208 1.00 92.94 105 GLY A CA 1
ATOM 856 C C . GLY A 1 105 ? -12.661 8.036 7.639 1.00 92.94 105 GLY A C 1
ATOM 857 O O . GLY A 1 105 ? -13.319 7.566 8.566 1.00 92.94 105 GLY A O 1
ATOM 858 N N . VAL A 1 106 ? -11.690 7.344 7.039 1.00 91.69 106 VAL A N 1
ATOM 859 C CA . VAL A 1 106 ? -11.253 6.007 7.457 1.00 91.69 106 VAL A CA 1
ATOM 860 C C . VAL A 1 106 ? -10.696 6.036 8.874 1.00 91.69 106 VAL A C 1
ATOM 862 O O . VAL A 1 106 ? -11.124 5.229 9.697 1.00 91.69 106 VAL A O 1
ATOM 865 N N . LEU A 1 107 ? -9.795 6.978 9.170 1.00 87.06 107 LEU A N 1
ATOM 866 C CA . LEU A 1 107 ? -9.190 7.128 10.496 1.00 87.06 107 LEU A CA 1
ATOM 867 C C . LEU A 1 107 ? -10.215 7.443 11.589 1.00 87.06 107 LEU A C 1
ATOM 869 O O . LEU A 1 107 ? -10.079 6.983 12.718 1.00 87.06 107 LEU A O 1
ATOM 873 N N . LEU A 1 108 ? -11.236 8.233 11.259 1.00 90.00 108 LEU A N 1
ATOM 874 C CA . LEU A 1 108 ? -12.274 8.657 12.197 1.00 90.00 108 LEU A CA 1
ATOM 875 C C . LEU A 1 108 ? -13.455 7.680 12.294 1.00 90.00 108 LEU A C 1
ATOM 877 O O . LEU A 1 108 ? -14.392 7.945 13.048 1.00 90.00 108 LEU A O 1
ATOM 881 N N . GLY A 1 109 ? -13.449 6.582 11.532 1.00 91.12 109 GLY A N 1
ATOM 882 C CA . GLY A 1 109 ? -14.563 5.636 11.506 1.00 91.12 109 GLY A CA 1
ATOM 883 C C . GLY A 1 109 ? -15.867 6.258 10.986 1.00 91.12 109 GLY A C 1
ATOM 884 O O . GLY A 1 109 ? -16.938 6.007 11.546 1.00 91.12 109 GLY A O 1
ATOM 885 N N . ASP A 1 110 ? -15.789 7.096 9.946 1.00 95.81 110 ASP A N 1
ATOM 886 C CA . ASP A 1 110 ? -16.889 7.941 9.467 1.00 95.81 110 ASP A CA 1
ATOM 887 C C . ASP A 1 110 ? -18.152 7.131 9.102 1.00 95.81 110 ASP A C 1
ATOM 889 O O . ASP A 1 110 ? -18.160 6.266 8.222 1.00 95.81 110 ASP A O 1
ATOM 893 N N . ALA A 1 111 ? -19.266 7.453 9.767 1.00 95.12 111 ALA A N 1
ATOM 894 C CA . ALA A 1 111 ? -20.538 6.753 9.595 1.00 95.12 111 ALA A CA 1
ATOM 895 C C . ALA A 1 111 ? -21.166 6.927 8.198 1.00 95.12 111 ALA A C 1
ATOM 897 O O . ALA A 1 111 ? -21.917 6.057 7.752 1.00 95.12 111 ALA A O 1
ATOM 898 N N . LYS A 1 112 ? -20.883 8.028 7.491 1.00 95.44 112 LYS A N 1
ATOM 899 C CA . LYS A 1 112 ? -21.344 8.243 6.113 1.00 95.44 112 LYS A CA 1
ATOM 900 C C . LYS A 1 112 ? -20.581 7.344 5.152 1.00 95.44 112 LYS A C 1
ATOM 902 O O . LYS A 1 112 ? -21.231 6.728 4.312 1.00 95.44 112 LYS A O 1
ATOM 907 N N . LEU A 1 113 ? -19.262 7.207 5.307 1.00 95.19 113 LEU A N 1
ATOM 908 C CA . LEU A 1 113 ? -18.481 6.235 4.529 1.00 95.19 113 LEU A CA 1
ATOM 909 C C . LEU A 1 113 ? -18.979 4.808 4.792 1.00 95.19 113 LEU A C 1
ATOM 911 O O . LEU A 1 113 ? -19.288 4.081 3.851 1.00 95.19 113 LEU A O 1
ATOM 915 N N . LYS A 1 114 ? -19.213 4.439 6.058 1.00 93.62 114 LYS A N 1
ATOM 916 C CA . LYS A 1 114 ? -19.835 3.141 6.381 1.00 93.62 114 LYS A CA 1
ATOM 917 C C . LYS A 1 114 ? -21.188 2.952 5.696 1.00 93.62 114 LYS A C 1
ATOM 919 O O . LYS A 1 114 ? -21.473 1.878 5.174 1.00 93.62 114 LYS A O 1
ATOM 924 N N . SER A 1 115 ? -22.024 3.993 5.656 1.00 95.31 115 SER A N 1
ATOM 925 C CA . SER A 1 115 ? -23.360 3.908 5.051 1.00 95.31 115 SER A CA 1
ATOM 926 C C . SER A 1 115 ? -23.349 3.657 3.539 1.00 95.31 115 SER A C 1
ATOM 928 O O . SER A 1 115 ? -24.348 3.182 3.001 1.00 95.31 115 SER A O 1
ATOM 930 N N . THR A 1 116 ? -22.233 3.932 2.854 1.00 95.06 116 THR A N 1
ATOM 931 C CA . THR A 1 116 ? -22.048 3.611 1.430 1.00 95.06 116 THR A CA 1
ATOM 932 C C . THR A 1 116 ? -21.410 2.236 1.212 1.00 95.06 116 THR A C 1
ATOM 934 O O . THR A 1 116 ? -21.174 1.848 0.069 1.00 95.06 116 THR A O 1
ATOM 937 N N . GLY A 1 117 ? -21.154 1.482 2.287 1.00 93.12 117 GLY A N 1
ATOM 938 C CA . GLY A 1 117 ? -20.482 0.186 2.245 1.00 93.12 117 GLY A CA 1
ATOM 939 C C . GLY A 1 117 ? -18.957 0.279 2.181 1.00 93.12 117 GLY A C 1
ATOM 940 O O . GLY A 1 117 ? -18.309 -0.734 1.921 1.00 93.12 117 GLY A O 1
ATOM 941 N N . LYS A 1 118 ? -18.367 1.464 2.395 1.00 94.75 118 LYS A N 1
ATOM 942 C CA . LYS A 1 118 ? -16.911 1.619 2.467 1.00 94.75 118 LYS A CA 1
ATOM 943 C C . LYS A 1 118 ? -16.380 1.158 3.822 1.00 94.75 118 LYS A C 1
ATOM 945 O O . LYS A 1 118 ? -16.961 1.453 4.867 1.00 94.75 118 LYS A O 1
ATOM 950 N N . LYS A 1 119 ? -15.246 0.455 3.787 1.00 94.12 119 LYS A N 1
ATOM 951 C CA . LYS A 1 119 ? -14.520 0.014 4.980 1.00 94.12 119 LYS A CA 1
ATOM 952 C C . LYS A 1 119 ? -13.848 1.213 5.648 1.00 94.12 119 LYS A C 1
ATOM 954 O O . LYS A 1 119 ? -13.247 2.040 4.970 1.00 94.12 119 LYS A O 1
ATOM 959 N N . VAL A 1 120 ? -13.928 1.312 6.964 1.00 93.50 120 VAL A N 1
ATOM 960 C CA . VAL A 1 120 ? -13.227 2.323 7.771 1.00 93.50 120 VAL A CA 1
ATOM 961 C C . VAL A 1 120 ? -12.658 1.638 9.011 1.00 93.50 120 VAL A C 1
ATOM 963 O O . VAL A 1 120 ? -12.999 0.485 9.266 1.00 93.50 120 VAL A O 1
ATOM 966 N N . LEU A 1 121 ? -11.820 2.322 9.791 1.00 88.38 121 LEU A N 1
ATOM 967 C CA . LEU A 1 121 ? -11.353 1.754 11.053 1.00 88.38 121 LEU A CA 1
ATOM 968 C C . LEU A 1 121 ? -12.506 1.714 12.063 1.00 88.38 121 LEU A C 1
ATOM 970 O O . LEU A 1 121 ? -13.199 2.710 12.288 1.00 88.38 121 LEU A O 1
ATOM 974 N N . GLU A 1 122 ? -12.715 0.548 12.667 1.00 86.81 122 GLU A N 1
ATOM 975 C CA . GLU A 1 122 ? -13.725 0.320 13.705 1.00 86.81 122 GLU A CA 1
ATOM 976 C C . GLU A 1 122 ? -13.055 -0.041 15.031 1.00 86.81 122 GLU A C 1
ATOM 978 O O . GLU A 1 122 ? -13.421 -1.016 15.676 1.00 86.81 122 GLU A O 1
ATOM 983 N N . SER A 1 123 ? -12.049 0.745 15.421 1.00 79.94 123 SER A N 1
ATOM 984 C CA . SER A 1 123 ? -11.228 0.462 16.596 1.00 79.94 123 SER A CA 1
ATOM 985 C C . SER A 1 123 ? -11.900 0.853 17.915 1.00 79.94 123 SER A C 1
ATOM 987 O O . SER A 1 123 ? -12.382 1.982 18.071 1.00 79.94 123 SER A O 1
ATOM 989 N N . GLY A 1 124 ? -11.877 -0.059 18.884 1.00 77.81 124 GLY A N 1
ATOM 990 C CA . GLY A 1 124 ? -12.191 0.176 20.290 1.00 77.81 124 GLY A CA 1
ATOM 991 C C . GLY A 1 124 ? -11.030 0.806 21.080 1.00 77.81 124 GLY A C 1
ATOM 992 O O . GLY A 1 124 ? -9.945 1.024 20.547 1.00 77.81 124 GLY A O 1
ATOM 993 N N . PRO A 1 125 ? -11.233 1.117 22.374 1.00 78.88 125 PRO A N 1
ATOM 994 C CA . PRO A 1 125 ? -10.211 1.745 23.221 1.00 78.88 125 PRO A CA 1
ATOM 995 C C . PRO A 1 125 ? -8.999 0.849 23.527 1.00 78.88 125 PRO A C 1
ATOM 997 O O . PRO A 1 125 ? -7.975 1.367 23.966 1.00 78.88 125 PRO A O 1
ATOM 1000 N N . ASP A 1 126 ? -9.128 -0.462 23.320 1.00 78.38 126 ASP A N 1
ATOM 1001 C CA . ASP A 1 126 ? -8.088 -1.459 23.589 1.00 78.38 126 ASP A CA 1
ATOM 1002 C C . ASP A 1 126 ? -7.410 -1.968 22.301 1.00 78.38 126 ASP A C 1
ATOM 1004 O O . ASP A 1 126 ? -6.543 -2.842 22.365 1.00 78.38 126 ASP A O 1
ATOM 1008 N N . ASP A 1 127 ? -7.796 -1.424 21.142 1.00 73.94 127 ASP A N 1
ATOM 1009 C CA . ASP A 1 127 ? -7.293 -1.860 19.844 1.00 73.94 127 ASP A CA 1
ATOM 1010 C C . ASP A 1 127 ? -5.996 -1.143 19.485 1.00 73.94 127 ASP A C 1
ATOM 1012 O O . ASP A 1 127 ? -5.866 0.079 19.604 1.00 73.94 127 ASP A O 1
ATOM 1016 N N . ASP A 1 128 ? -5.047 -1.910 18.959 1.00 74.75 128 ASP A N 1
ATOM 1017 C CA . ASP A 1 128 ? -3.857 -1.353 18.336 1.00 74.75 128 ASP A CA 1
ATOM 1018 C C . ASP A 1 128 ? -4.164 -0.982 16.881 1.00 74.75 128 ASP A C 1
ATOM 1020 O O . ASP A 1 128 ? -4.680 -1.801 16.112 1.00 74.75 128 ASP A O 1
ATOM 1024 N N . VAL A 1 129 ? -3.787 0.238 16.487 1.00 75.88 129 VAL A N 1
ATOM 1025 C CA . VAL A 1 129 ? -3.873 0.698 15.097 1.00 75.88 129 VAL A CA 1
ATOM 1026 C C . VAL A 1 129 ? -2.481 0.798 14.491 1.00 75.88 129 VAL A C 1
ATOM 1028 O O . VAL A 1 129 ? -1.618 1.515 15.000 1.00 75.88 129 VAL A O 1
ATOM 1031 N N . PHE A 1 130 ? -2.274 0.106 13.372 1.00 80.94 130 PHE A N 1
ATOM 1032 C CA . PHE A 1 130 ? -1.069 0.242 12.558 1.00 80.94 130 PHE A CA 1
ATOM 1033 C C . PHE A 1 130 ? -1.380 1.034 11.287 1.00 80.94 130 PHE A C 1
ATOM 1035 O O . PHE A 1 130 ? -2.338 0.721 10.584 1.00 80.94 130 PHE A O 1
ATOM 1042 N N . ILE A 1 131 ? -0.570 2.052 10.987 1.00 83.06 131 ILE A N 1
ATOM 1043 C CA . ILE A 1 131 ? -0.694 2.857 9.769 1.00 83.06 131 ILE A CA 1
ATOM 1044 C C . ILE A 1 131 ? 0.625 2.769 9.009 1.00 83.06 131 ILE A C 1
ATOM 1046 O O . ILE A 1 131 ? 1.660 3.195 9.520 1.00 83.06 131 ILE A O 1
ATOM 1050 N N . PHE A 1 132 ? 0.571 2.250 7.785 1.00 83.75 132 PHE A N 1
ATOM 1051 C CA . PHE A 1 132 ? 1.676 2.311 6.836 1.00 83.75 132 PHE A CA 1
ATOM 1052 C C . PHE A 1 132 ? 1.309 3.257 5.703 1.00 83.75 132 PHE A C 1
ATOM 1054 O O . PHE A 1 132 ? 0.264 3.105 5.069 1.00 83.75 132 PHE A O 1
ATOM 1061 N N . PHE A 1 133 ? 2.177 4.231 5.464 1.00 83.06 133 PHE A N 1
ATOM 1062 C CA . PHE A 1 133 ? 2.015 5.225 4.421 1.00 83.06 133 PHE A CA 1
ATOM 1063 C C . PHE A 1 133 ? 3.276 5.245 3.558 1.00 83.06 133 PHE A C 1
ATOM 1065 O O . PHE A 1 133 ? 4.371 5.419 4.094 1.00 83.06 133 PHE A O 1
ATOM 1072 N N . THR A 1 134 ? 3.115 5.101 2.244 1.00 78.94 134 THR A N 1
ATOM 1073 C CA . THR A 1 134 ? 4.204 5.214 1.263 1.00 78.94 134 THR A CA 1
ATOM 1074 C C . THR A 1 134 ? 3.767 6.098 0.093 1.00 78.94 134 THR A C 1
ATOM 1076 O O . THR A 1 134 ? 2.740 5.856 -0.550 1.00 78.94 134 THR A O 1
ATOM 1079 N N . ASP A 1 135 ? 4.501 7.193 -0.111 1.00 73.12 135 ASP A N 1
ATOM 1080 C CA . ASP A 1 135 ? 4.319 8.169 -1.189 1.00 73.12 135 ASP A CA 1
ATOM 1081 C C . ASP A 1 135 ? 5.513 9.143 -1.218 1.00 73.12 135 ASP A C 1
ATOM 1083 O O . ASP A 1 135 ? 6.375 9.147 -0.336 1.00 73.12 135 ASP A O 1
ATOM 1087 N N . HIS A 1 136 ? 5.507 10.056 -2.181 1.00 68.81 136 HIS A N 1
ATOM 1088 C CA . HIS A 1 136 ? 6.268 11.289 -2.169 1.00 68.81 136 HIS A CA 1
ATOM 1089 C C . HIS A 1 136 ? 5.864 12.175 -0.987 1.00 68.81 136 HIS A C 1
ATOM 1091 O O . HIS A 1 136 ? 4.724 12.635 -0.863 1.00 68.81 136 HIS A O 1
ATOM 1097 N N . GLY A 1 137 ? 6.845 12.475 -0.144 1.00 60.50 137 GLY A N 1
ATOM 1098 C CA . GLY A 1 137 ? 6.713 13.412 0.961 1.00 60.50 137 GLY A CA 1
ATOM 1099 C C . GLY A 1 137 ? 7.497 14.697 0.726 1.00 60.50 137 GLY A C 1
ATOM 1100 O O . GLY A 1 137 ? 8.459 14.754 -0.040 1.00 60.50 137 GLY A O 1
ATOM 1101 N N . ALA A 1 138 ? 7.104 15.734 1.449 1.00 55.31 138 ALA A N 1
ATOM 1102 C CA . ALA A 1 138 ? 7.973 16.859 1.760 1.00 55.31 138 ALA A CA 1
ATOM 1103 C C . ALA A 1 138 ? 7.881 17.114 3.271 1.00 55.31 138 ALA A C 1
ATOM 1105 O O . ALA A 1 138 ? 6.944 16.626 3.913 1.00 55.31 138 ALA A O 1
ATOM 1106 N N . PRO A 1 139 ? 8.807 17.881 3.870 1.00 52.84 139 PRO A N 1
ATOM 1107 C CA . PRO A 1 139 ? 8.726 18.199 5.288 1.00 52.84 139 PRO A CA 1
ATOM 1108 C C . PRO A 1 139 ? 7.336 18.733 5.648 1.00 52.84 139 PRO A C 1
ATOM 1110 O O . PRO A 1 139 ? 6.888 19.713 5.051 1.00 52.84 139 PRO A O 1
ATOM 1113 N N . ASN A 1 140 ? 6.682 18.112 6.637 1.00 51.69 140 ASN A N 1
ATOM 1114 C CA . ASN A 1 140 ? 5.338 18.471 7.105 1.00 51.69 140 ASN A CA 1
ATOM 1115 C C . ASN A 1 140 ? 4.204 18.233 6.081 1.00 51.69 140 ASN A C 1
ATOM 1117 O O . ASN A 1 140 ? 3.162 18.884 6.176 1.00 51.69 140 ASN A O 1
ATOM 1121 N N . MET A 1 141 ? 4.375 17.337 5.101 1.00 54.34 141 MET A N 1
ATOM 1122 C CA . MET A 1 141 ? 3.392 17.141 4.032 1.00 54.34 141 MET A CA 1
ATOM 1123 C C . MET A 1 141 ? 3.284 15.688 3.560 1.00 54.34 141 MET A C 1
ATOM 1125 O O . MET A 1 141 ? 4.266 15.086 3.128 1.00 54.34 141 MET A O 1
ATOM 1129 N N . ILE A 1 142 ? 2.048 15.188 3.554 1.00 61.16 142 ILE A N 1
ATOM 1130 C CA . ILE A 1 142 ? 1.598 14.047 2.756 1.00 61.16 142 ILE A CA 1
ATOM 1131 C C . ILE A 1 142 ? 0.789 14.576 1.567 1.00 61.16 142 ILE A C 1
ATOM 1133 O O . ILE A 1 142 ? -0.142 15.369 1.750 1.00 61.16 142 ILE A O 1
ATOM 1137 N N . CYS A 1 143 ? 1.150 14.133 0.362 1.00 61.41 143 CYS A N 1
ATOM 1138 C CA . CYS A 1 143 ? 0.468 14.476 -0.884 1.00 61.41 143 CYS A CA 1
ATOM 1139 C C . CYS A 1 143 ? -0.660 13.484 -1.191 1.00 61.41 143 CYS A C 1
ATOM 1141 O O . CYS A 1 143 ? -0.532 12.303 -0.897 1.00 61.41 143 CYS A O 1
ATOM 1143 N N . PHE A 1 144 ? -1.739 13.966 -1.811 1.00 61.34 144 PHE A N 1
ATOM 1144 C CA . PHE A 1 144 ? -2.793 13.150 -2.429 1.00 61.34 144 PHE A CA 1
ATOM 1145 C C . PHE A 1 144 ? -2.869 13.427 -3.941 1.00 61.34 144 PHE A C 1
ATOM 1147 O O . PHE A 1 144 ? -2.431 14.502 -4.378 1.00 61.34 144 PHE A O 1
ATOM 1154 N N . PRO A 1 145 ? -3.472 12.541 -4.767 1.00 53.50 145 PRO A N 1
ATOM 1155 C CA . PRO A 1 145 ? -3.425 12.667 -6.227 1.00 53.50 145 PRO A CA 1
ATOM 1156 C C . PRO A 1 145 ? -4.105 13.956 -6.718 1.00 53.50 145 PRO A C 1
ATOM 1158 O O . PRO A 1 145 ? -3.722 14.527 -7.740 1.00 53.50 145 PRO A O 1
ATOM 1161 N N . ASN A 1 146 ? -5.071 14.462 -5.941 1.00 54.09 146 ASN A N 1
ATOM 1162 C CA . ASN A 1 146 ? -5.883 15.637 -6.256 1.00 54.09 146 ASN A CA 1
ATOM 1163 C C . ASN A 1 146 ? -5.305 16.975 -5.752 1.00 54.09 146 ASN A C 1
ATOM 1165 O O . ASN A 1 146 ? -5.991 17.992 -5.806 1.00 54.09 146 ASN A O 1
ATOM 1169 N N . LYS A 1 147 ? -4.017 17.015 -5.366 1.00 52.16 147 LYS A N 1
ATOM 1170 C CA . LYS A 1 147 ? -3.278 18.204 -4.867 1.00 52.16 147 LYS A CA 1
ATOM 1171 C C . LYS A 1 147 ? -3.694 18.716 -3.487 1.00 52.16 147 LYS A C 1
ATOM 1173 O O . LYS A 1 147 ? -3.206 19.762 -3.058 1.00 52.16 147 LYS A O 1
ATOM 1178 N N . ASP A 1 148 ? -4.550 17.987 -2.795 1.00 50.25 148 ASP A N 1
ATOM 1179 C CA . ASP A 1 148 ? -4.857 18.249 -1.399 1.00 50.25 148 ASP A CA 1
ATOM 1180 C C . ASP A 1 148 ? -3.746 17.688 -0.494 1.00 50.25 148 ASP A C 1
ATOM 1182 O O . ASP A 1 148 ? -3.061 16.7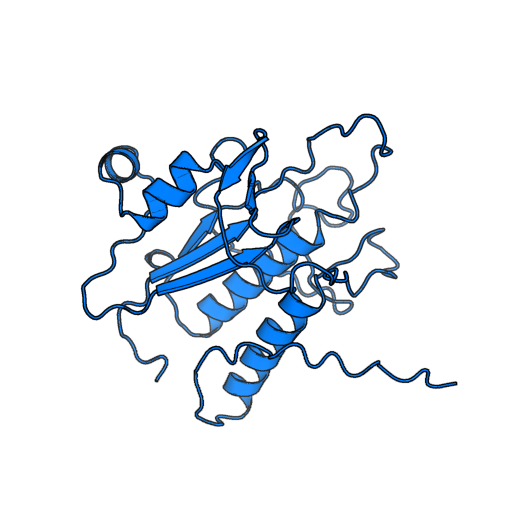23 -0.846 1.00 50.25 148 ASP A O 1
ATOM 1186 N N . VAL A 1 149 ? -3.531 18.327 0.660 1.00 45.22 149 VAL A N 1
ATOM 1187 C CA . VAL A 1 149 ? -2.395 18.047 1.552 1.00 45.22 149 VAL A CA 1
ATOM 1188 C C . VAL A 1 149 ? -2.854 17.799 2.981 1.00 45.22 149 VAL A C 1
ATOM 1190 O O . VAL A 1 149 ? -3.715 18.509 3.504 1.00 45.22 149 VAL A O 1
ATOM 1193 N N . ILE A 1 150 ? -2.229 16.822 3.637 1.00 49.31 150 ILE A N 1
ATOM 1194 C CA . ILE A 1 150 ? -2.355 16.605 5.082 1.00 49.31 150 ILE A CA 1
ATOM 1195 C C . ILE A 1 150 ? -0.993 16.850 5.731 1.00 49.31 150 ILE A C 1
ATOM 1197 O O . ILE A 1 150 ? 0.044 16.427 5.221 1.00 49.31 150 ILE A O 1
ATOM 1201 N N . LEU A 1 151 ? -1.001 17.535 6.874 1.00 36.91 151 LEU A N 1
ATOM 1202 C CA . LEU A 1 151 ? 0.176 17.695 7.721 1.00 36.91 151 LEU A CA 1
ATOM 1203 C C . LEU A 1 151 ? 0.482 16.365 8.417 1.00 36.91 151 LEU A C 1
ATOM 1205 O O . LEU A 1 151 ? -0.305 15.909 9.245 1.00 36.91 151 LEU A O 1
ATOM 1209 N N . ALA A 1 152 ? 1.630 15.769 8.112 1.00 47.53 152 ALA A N 1
ATOM 1210 C CA . ALA A 1 152 ? 2.091 14.547 8.759 1.00 47.53 152 ALA A CA 1
ATOM 1211 C C . ALA A 1 152 ? 3.606 14.561 8.975 1.00 47.53 152 ALA A C 1
ATOM 1213 O O . ALA A 1 152 ? 4.331 15.368 8.389 1.00 47.53 152 ALA A O 1
ATOM 1214 N N . VAL A 1 153 ? 4.065 13.664 9.846 1.00 38.16 153 VAL A N 1
ATOM 1215 C CA . VAL A 1 153 ? 5.477 13.457 10.179 1.00 38.16 153 VAL A CA 1
ATOM 1216 C C . VAL A 1 153 ? 5.939 12.197 9.444 1.00 38.16 153 VAL A C 1
ATOM 1218 O O . VAL A 1 153 ? 5.285 11.162 9.551 1.00 38.16 153 VAL A O 1
ATOM 1221 N N . THR A 1 154 ? 7.002 12.303 8.648 1.00 46.41 154 THR A N 1
ATOM 1222 C CA . THR A 1 154 ? 7.428 11.288 7.666 1.00 46.41 154 THR A CA 1
ATOM 1223 C C . THR A 1 154 ? 8.650 10.490 8.124 1.00 46.41 154 THR A C 1
ATOM 1225 O O . THR A 1 154 ? 9.343 10.909 9.048 1.00 46.41 154 THR A O 1
ATOM 1228 N N . ALA A 1 155 ? 8.904 9.355 7.455 1.00 39.84 155 ALA A N 1
ATOM 1229 C CA . ALA A 1 155 ? 10.013 8.433 7.730 1.00 39.84 155 ALA A CA 1
ATOM 1230 C C . ALA A 1 155 ? 11.394 9.098 7.621 1.00 39.84 155 ALA A C 1
ATOM 1232 O O . ALA A 1 155 ? 12.213 8.930 8.512 1.00 39.84 155 ALA A O 1
ATOM 1233 N N . ALA A 1 156 ? 11.609 9.932 6.602 1.00 47.44 156 ALA A N 1
ATOM 1234 C CA . ALA A 1 156 ? 12.814 10.742 6.494 1.00 47.44 156 ALA A CA 1
ATOM 1235 C C . ALA A 1 156 ? 12.663 12.068 7.255 1.00 47.44 156 ALA A C 1
ATOM 1237 O O . ALA A 1 156 ? 11.586 12.684 7.280 1.00 47.44 156 ALA A O 1
ATOM 1238 N N . ASN A 1 157 ? 13.769 12.546 7.834 1.00 49.94 157 ASN A N 1
ATOM 1239 C CA . ASN A 1 157 ? 13.841 13.911 8.346 1.00 49.94 157 ASN A CA 1
ATOM 1240 C C . ASN A 1 157 ? 13.716 14.931 7.194 1.00 49.94 157 ASN A C 1
ATOM 1242 O O . ASN A 1 157 ? 13.772 14.591 6.016 1.00 49.94 157 ASN A O 1
ATOM 1246 N N . SER A 1 158 ? 13.561 16.218 7.515 1.00 41.81 158 SER A N 1
ATOM 1247 C CA . SER A 1 158 ? 13.254 17.244 6.508 1.00 41.81 158 SER A CA 1
ATOM 1248 C C . SER A 1 158 ? 14.350 17.513 5.457 1.00 41.81 158 SER A C 1
ATOM 1250 O O . SER A 1 158 ? 14.182 18.418 4.639 1.00 41.81 158 SER A O 1
ATOM 1252 N N . HIS A 1 159 ? 15.483 16.809 5.521 1.00 37.19 159 HIS A N 1
ATOM 1253 C CA . HIS A 1 159 ? 16.662 17.003 4.678 1.00 37.19 159 HIS A CA 1
ATOM 1254 C C . HIS A 1 159 ? 17.166 15.705 4.019 1.00 37.19 159 HIS A C 1
ATOM 1256 O O . HIS A 1 159 ? 18.187 15.750 3.332 1.00 37.19 159 HIS A O 1
ATOM 1262 N N . GLU A 1 160 ? 16.476 14.575 4.194 1.00 48.03 160 GLU A N 1
ATOM 1263 C CA . GLU A 1 160 ? 16.850 13.277 3.623 1.00 48.03 160 GLU A CA 1
ATOM 1264 C C . GLU A 1 160 ? 15.791 12.795 2.625 1.00 48.03 160 GLU A C 1
ATOM 1266 O O . GLU A 1 160 ? 14.595 13.021 2.800 1.00 48.03 160 GLU A O 1
ATOM 1271 N N . SER A 1 161 ? 16.244 12.168 1.538 1.00 50.22 161 SER A N 1
ATOM 1272 C CA . SER A 1 161 ? 15.373 11.541 0.541 1.00 50.22 161 SER A CA 1
ATOM 1273 C C . SER A 1 161 ? 15.246 10.064 0.870 1.00 50.22 161 SER A C 1
ATOM 1275 O O . SER A 1 161 ? 16.264 9.426 1.140 1.00 50.22 161 SER A O 1
ATOM 1277 N N . SER A 1 162 ? 14.041 9.502 0.767 1.00 61.28 162 SER A N 1
ATOM 1278 C CA . SER A 1 162 ? 13.930 8.053 0.619 1.00 61.28 162 SER A CA 1
ATOM 1279 C C . SER A 1 162 ? 14.526 7.647 -0.737 1.00 61.28 162 SER A C 1
ATOM 1281 O O . SER A 1 162 ? 14.586 8.458 -1.674 1.00 61.28 162 SER A O 1
ATOM 1283 N N . MET A 1 163 ? 15.074 6.436 -0.816 1.00 72.62 163 MET A N 1
ATOM 1284 C CA . MET A 1 163 ? 15.710 5.909 -2.021 1.00 72.62 163 MET A CA 1
ATOM 1285 C C . MET A 1 163 ? 14.956 4.673 -2.490 1.00 72.62 163 MET A C 1
ATOM 1287 O O . MET A 1 163 ? 14.712 3.758 -1.709 1.00 72.62 163 MET A O 1
ATOM 1291 N N . GLY A 1 164 ? 14.642 4.622 -3.784 1.00 78.94 164 GLY A N 1
ATOM 1292 C CA . GLY A 1 164 ? 14.193 3.387 -4.413 1.00 78.94 164 GLY A CA 1
ATOM 1293 C C . GLY A 1 164 ? 15.300 2.334 -4.383 1.00 78.94 164 GLY A C 1
ATOM 1294 O O . GLY A 1 164 ? 16.485 2.651 -4.527 1.00 78.94 164 GLY A O 1
ATOM 1295 N N . CYS A 1 165 ? 14.920 1.074 -4.221 1.00 87.50 165 CYS A N 1
ATOM 1296 C CA . CYS A 1 165 ? 15.797 -0.072 -4.390 1.00 87.50 165 CYS A CA 1
ATOM 1297 C C . CYS A 1 165 ? 15.247 -1.011 -5.472 1.00 87.50 165 CYS A C 1
ATOM 1299 O O . CYS A 1 165 ? 14.130 -0.858 -5.972 1.00 87.50 165 CYS A O 1
ATOM 1301 N N . PHE A 1 166 ? 16.086 -1.960 -5.892 1.00 90.81 166 PHE A N 1
ATOM 1302 C CA . PHE A 1 166 ? 15.779 -2.878 -6.992 1.00 90.81 166 PHE A CA 1
ATOM 1303 C C . PHE A 1 166 ? 15.465 -2.177 -8.329 1.00 90.81 166 PHE A C 1
ATOM 1305 O O . PHE A 1 166 ? 14.516 -2.537 -9.014 1.00 90.81 166 PHE A O 1
ATOM 1312 N N . CYS A 1 167 ? 16.244 -1.153 -8.689 1.00 88.69 167 CYS A N 1
ATOM 1313 C CA . CYS A 1 167 ? 15.993 -0.313 -9.870 1.00 88.69 167 CYS A CA 1
ATOM 1314 C C . CYS A 1 167 ? 16.623 -0.819 -11.176 1.00 88.69 167 CYS A C 1
ATOM 1316 O O . CYS A 1 167 ? 16.310 -0.286 -12.234 1.00 88.69 167 CYS A O 1
ATOM 1318 N N . ASP A 1 168 ? 17.491 -1.834 -11.116 1.00 89.25 168 ASP A N 1
ATOM 1319 C CA . ASP A 1 168 ? 18.188 -2.394 -12.284 1.00 89.25 168 ASP A CA 1
ATOM 1320 C C . ASP A 1 168 ? 17.558 -3.728 -12.727 1.00 89.25 168 ASP A C 1
ATOM 1322 O O . ASP A 1 168 ? 18.255 -4.701 -13.049 1.00 89.25 168 ASP A O 1
ATOM 1326 N N . ASP A 1 169 ? 16.226 -3.806 -12.699 1.00 89.44 169 ASP A N 1
ATOM 1327 C CA . ASP A 1 169 ? 15.511 -4.991 -13.155 1.00 89.44 169 ASP A CA 1
ATOM 1328 C C . ASP A 1 169 ? 15.559 -5.114 -14.688 1.00 89.44 169 ASP A C 1
ATOM 1330 O O . ASP A 1 169 ? 15.439 -4.147 -15.437 1.00 89.44 169 ASP A O 1
ATOM 1334 N N . LYS A 1 170 ? 15.765 -6.335 -15.188 1.00 90.69 170 LYS A N 1
ATOM 1335 C CA . LYS A 1 170 ? 15.933 -6.577 -16.633 1.00 90.69 170 LYS A CA 1
ATOM 1336 C C . LYS A 1 170 ? 14.621 -6.562 -17.411 1.00 90.69 170 LYS A C 1
ATOM 1338 O O . LYS A 1 170 ? 14.654 -6.525 -18.641 1.00 90.69 170 LYS A O 1
ATOM 1343 N N . LEU A 1 171 ? 13.501 -6.726 -16.718 1.00 90.06 171 LEU A N 1
ATOM 1344 C CA . LEU A 1 171 ? 12.177 -6.912 -17.297 1.00 90.06 171 LEU A CA 1
ATOM 1345 C C . LEU A 1 171 ? 11.301 -5.692 -17.031 1.00 90.06 171 LEU A C 1
ATOM 1347 O O . LEU A 1 171 ? 10.463 -5.373 -17.868 1.00 90.06 171 LEU A O 1
ATOM 1351 N N . ILE A 1 172 ? 11.514 -5.012 -15.907 1.00 86.44 172 ILE A N 1
ATOM 1352 C CA . ILE A 1 172 ? 10.721 -3.875 -15.450 1.00 86.44 172 ILE A CA 1
ATOM 1353 C C . ILE A 1 172 ? 11.629 -2.643 -15.335 1.00 86.44 172 ILE A C 1
ATOM 1355 O O . ILE A 1 172 ? 12.510 -2.588 -14.491 1.00 86.44 172 ILE A O 1
ATOM 1359 N N . ASP A 1 173 ? 11.406 -1.637 -16.181 1.00 85.50 173 ASP A N 1
ATOM 1360 C CA . ASP A 1 173 ? 12.230 -0.415 -16.253 1.00 85.50 173 ASP A CA 1
ATOM 1361 C C . ASP A 1 173 ? 11.837 0.613 -15.163 1.00 85.50 173 ASP A C 1
ATOM 1363 O O . ASP A 1 173 ? 11.409 1.730 -15.453 1.00 85.50 173 ASP A O 1
ATOM 1367 N N . THR A 1 174 ? 11.869 0.190 -13.892 1.00 84.88 174 THR A N 1
ATOM 1368 C CA . THR A 1 174 ? 11.586 0.989 -12.681 1.00 84.88 174 THR A CA 1
ATOM 1369 C C . THR A 1 174 ? 12.162 0.319 -11.428 1.00 84.88 174 THR A C 1
ATOM 1371 O O . THR A 1 174 ? 12.437 -0.877 -11.426 1.00 84.88 174 THR A O 1
ATOM 1374 N N . CYS A 1 175 ? 12.288 1.071 -10.329 1.00 87.50 175 CYS A N 1
ATOM 1375 C CA . CYS A 1 175 ? 12.468 0.507 -8.992 1.00 87.50 175 CYS A CA 1
ATOM 1376 C C . CYS A 1 175 ? 11.245 -0.327 -8.584 1.00 87.50 175 CYS A C 1
ATOM 1378 O O . CYS A 1 175 ? 10.103 0.049 -8.867 1.00 87.50 175 CYS A O 1
ATOM 1380 N N . LEU A 1 176 ? 11.496 -1.459 -7.922 1.00 91.25 176 LEU A N 1
ATOM 1381 C CA . LEU A 1 176 ? 10.453 -2.387 -7.467 1.00 91.25 176 LEU A CA 1
ATOM 1382 C C . LEU A 1 176 ? 10.011 -2.123 -6.020 1.00 91.25 176 LEU A C 1
ATOM 1384 O O . LEU A 1 176 ? 8.946 -2.591 -5.622 1.00 91.25 176 LEU A O 1
ATOM 1388 N N . ALA A 1 177 ? 10.800 -1.379 -5.241 1.00 89.56 177 ALA A N 1
ATOM 1389 C CA . ALA A 1 177 ? 10.494 -1.054 -3.849 1.00 89.56 177 ALA A CA 1
ATOM 1390 C C . ALA A 1 177 ? 11.149 0.263 -3.404 1.00 89.56 177 ALA A C 1
ATOM 1392 O O . ALA A 1 177 ? 12.117 0.722 -4.017 1.00 89.56 177 ALA A O 1
ATOM 1393 N N . ASP A 1 178 ? 10.652 0.845 -2.315 1.00 86.19 178 ASP A N 1
ATOM 1394 C CA . ASP A 1 178 ? 11.385 1.840 -1.528 1.00 86.19 178 ASP A CA 1
ATOM 1395 C C . ASP A 1 178 ? 12.281 1.141 -0.488 1.00 86.19 178 ASP A C 1
ATOM 1397 O O . ASP A 1 178 ? 11.895 0.150 0.133 1.00 86.19 178 ASP A O 1
ATOM 1401 N N . GLU A 1 179 ? 13.501 1.641 -0.286 1.00 83.69 179 GLU A N 1
ATOM 1402 C CA . GLU A 1 179 ? 14.495 0.998 0.574 1.00 83.69 179 GLU A CA 1
ATOM 1403 C C . GLU A 1 179 ? 14.043 0.896 2.034 1.00 83.69 179 GLU A C 1
ATOM 1405 O O . GLU A 1 179 ? 14.243 -0.150 2.660 1.00 83.69 179 GLU A O 1
ATOM 1410 N N . TYR A 1 180 ? 13.430 1.948 2.583 1.00 81.81 180 TYR A N 1
ATOM 1411 C CA . TYR A 1 180 ? 12.918 1.915 3.951 1.00 81.81 180 TYR A CA 1
ATOM 1412 C C . TYR A 1 180 ? 11.781 0.902 4.049 1.00 81.81 180 TYR A C 1
ATOM 1414 O O . TYR A 1 180 ? 11.793 0.035 4.931 1.00 81.81 180 TYR A O 1
ATOM 1422 N N . SER A 1 181 ? 10.838 0.985 3.107 1.00 84.56 181 SER A N 1
ATOM 1423 C CA . SER A 1 181 ? 9.669 0.109 3.038 1.00 84.56 181 SER A CA 1
ATOM 1424 C C . SER A 1 181 ? 10.069 -1.362 2.968 1.00 84.56 181 SER A C 1
ATOM 1426 O O . SER A 1 181 ? 9.693 -2.159 3.828 1.00 84.56 181 SER A O 1
ATOM 1428 N N . TYR A 1 182 ? 10.932 -1.712 2.020 1.00 88.31 182 TYR A N 1
ATOM 1429 C CA . TYR A 1 182 ? 11.424 -3.071 1.855 1.00 88.31 182 TYR A CA 1
ATOM 1430 C C . TYR A 1 182 ? 12.154 -3.590 3.099 1.00 88.31 182 TYR A C 1
ATOM 1432 O O . TYR A 1 182 ? 11.957 -4.736 3.518 1.00 88.31 182 TYR A O 1
ATOM 1440 N N . ARG A 1 183 ? 12.997 -2.760 3.729 1.00 86.31 183 ARG A N 1
ATOM 1441 C CA . ARG A 1 183 ? 13.775 -3.167 4.908 1.00 86.31 183 ARG A CA 1
ATOM 1442 C C . ARG A 1 183 ? 12.886 -3.494 6.101 1.00 86.31 183 ARG A C 1
ATOM 1444 O O . ARG A 1 183 ? 13.095 -4.540 6.709 1.00 86.31 183 ARG A O 1
ATOM 1451 N N . TRP A 1 184 ? 11.908 -2.651 6.445 1.00 81.19 184 TRP A N 1
ATOM 1452 C CA . TRP A 1 184 ? 11.055 -2.940 7.605 1.00 81.19 184 TRP A CA 1
ATOM 1453 C C . TRP A 1 184 ? 10.138 -4.138 7.345 1.00 81.19 184 TRP A C 1
ATOM 1455 O O . TRP A 1 184 ? 9.920 -4.940 8.259 1.00 81.19 184 TRP A O 1
ATOM 1465 N N . ILE A 1 185 ? 9.637 -4.290 6.110 1.00 86.75 185 ILE A N 1
ATOM 1466 C CA . ILE A 1 185 ? 8.799 -5.430 5.725 1.00 86.75 185 ILE A CA 1
ATOM 1467 C C . ILE A 1 185 ? 9.612 -6.712 5.889 1.00 86.75 185 ILE A C 1
ATOM 1469 O O . ILE A 1 185 ? 9.237 -7.562 6.694 1.00 86.75 185 ILE A O 1
ATOM 1473 N N . THR A 1 186 ? 10.762 -6.818 5.217 1.00 88.75 186 THR A N 1
ATOM 1474 C CA . THR A 1 186 ? 11.603 -8.029 5.234 1.00 88.75 186 THR A CA 1
ATOM 1475 C C . THR A 1 186 ? 12.226 -8.335 6.598 1.00 88.75 186 THR A C 1
ATOM 1477 O O . THR A 1 186 ? 12.379 -9.506 6.955 1.00 88.75 186 THR A O 1
ATOM 1480 N N . ASP A 1 187 ? 12.554 -7.324 7.408 1.00 82.56 187 ASP A N 1
ATOM 1481 C CA . ASP A 1 187 ? 12.958 -7.535 8.804 1.00 82.56 187 ASP A CA 1
ATOM 1482 C C . ASP A 1 187 ? 11.811 -8.142 9.627 1.00 82.56 187 ASP A C 1
ATOM 1484 O O . ASP A 1 187 ? 12.002 -9.125 10.349 1.00 82.56 187 ASP A O 1
ATOM 1488 N N . SER A 1 188 ? 10.588 -7.640 9.432 1.00 80.19 188 SER A N 1
ATOM 1489 C CA . SER A 1 188 ? 9.388 -8.181 10.075 1.00 80.19 188 SER A CA 1
ATOM 1490 C C . SER A 1 188 ? 9.090 -9.618 9.638 1.00 80.19 188 SER A C 1
ATOM 1492 O O . SER A 1 188 ? 8.625 -10.417 10.452 1.00 80.19 188 SER A O 1
ATOM 1494 N N . GLU A 1 189 ? 9.389 -9.990 8.389 1.00 84.69 189 GLU A N 1
ATOM 1495 C CA . GLU A 1 189 ? 9.294 -11.378 7.920 1.00 84.69 189 GLU A CA 1
ATOM 1496 C C . GLU A 1 189 ? 10.247 -12.307 8.678 1.00 84.69 189 GLU A C 1
ATOM 1498 O O . GLU A 1 189 ? 9.834 -13.344 9.206 1.00 84.69 189 GLU A O 1
ATOM 1503 N N . LYS A 1 190 ? 11.517 -11.904 8.792 1.00 77.62 190 LYS A N 1
ATOM 1504 C CA . LYS A 1 190 ? 12.558 -12.677 9.484 1.00 77.62 190 LYS A CA 1
ATOM 1505 C C . LYS A 1 190 ? 12.269 -12.803 10.974 1.00 77.62 190 LYS A C 1
ATOM 1507 O O . LYS A 1 190 ? 12.437 -13.877 11.549 1.00 77.62 190 LYS A O 1
ATOM 1512 N N . ALA A 1 191 ? 11.802 -11.731 11.613 1.00 66.00 191 ALA A N 1
ATOM 1513 C CA . ALA A 1 191 ? 11.442 -11.745 13.029 1.00 66.00 191 ALA A CA 1
ATOM 1514 C C . ALA A 1 191 ? 10.333 -12.768 13.340 1.00 66.00 191 ALA A C 1
ATOM 1516 O O . ALA A 1 191 ? 10.320 -13.364 14.423 1.00 66.00 191 ALA A O 1
ATOM 1517 N N . VAL A 1 192 ? 9.421 -12.999 12.389 1.00 64.00 192 VAL A N 1
ATOM 1518 C CA . VAL A 1 192 ? 8.387 -14.038 12.479 1.00 64.00 192 VAL A CA 1
ATOM 1519 C C . VAL A 1 192 ? 8.996 -15.430 12.305 1.00 64.00 192 VAL A C 1
ATOM 1521 O O . VAL A 1 192 ? 8.699 -16.318 13.105 1.00 64.00 192 VAL A O 1
ATOM 1524 N N . GLU A 1 193 ? 9.878 -15.615 11.321 1.00 61.16 193 GLU A N 1
ATOM 1525 C CA . GLU A 1 193 ? 10.522 -16.901 11.023 1.00 61.16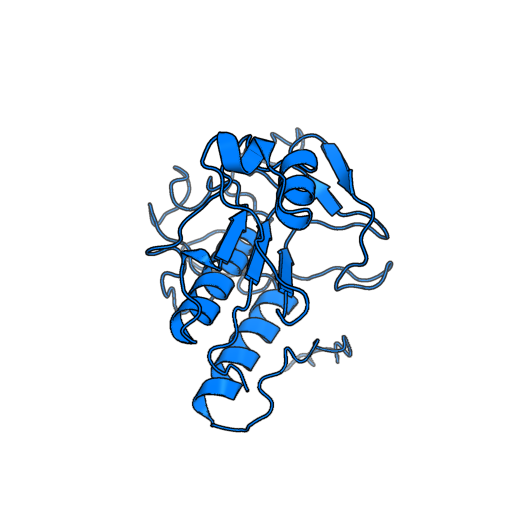 193 GLU A CA 1
ATOM 1526 C C . GLU A 1 193 ? 11.397 -17.415 12.180 1.00 61.16 193 GLU A C 1
ATOM 1528 O O . GLU A 1 193 ? 11.306 -18.582 12.566 1.00 61.16 193 GLU A O 1
ATOM 1533 N N . TYR A 1 194 ? 12.205 -16.545 12.792 1.00 59.72 194 TYR A N 1
ATOM 1534 C CA . TYR A 1 194 ? 13.154 -16.939 13.841 1.00 59.72 194 TYR A CA 1
ATOM 1535 C C . TYR A 1 194 ? 12.542 -17.058 15.245 1.00 59.72 194 TYR A C 1
ATOM 1537 O O . TYR A 1 194 ? 13.247 -17.393 16.199 1.00 59.72 194 TYR A O 1
ATOM 1545 N N . GLY A 1 195 ? 11.242 -16.787 15.415 1.00 52.97 195 GLY A N 1
ATOM 1546 C CA . GLY A 1 195 ? 10.551 -16.910 16.705 1.00 52.97 195 GLY A CA 1
ATOM 1547 C C . GLY A 1 195 ? 11.092 -15.989 17.811 1.00 52.97 195 GLY A C 1
ATOM 1548 O O . GLY A 1 195 ? 10.763 -16.169 18.988 1.00 52.97 195 GLY A O 1
ATOM 1549 N N . THR A 1 196 ? 11.920 -14.998 17.467 1.00 50.34 196 THR A N 1
ATOM 1550 C CA . THR A 1 196 ? 12.515 -14.048 18.410 1.00 50.34 196 THR A CA 1
ATOM 1551 C C . THR A 1 196 ? 11.456 -13.030 18.820 1.00 50.34 196 THR A C 1
ATOM 1553 O O . THR A 1 196 ? 11.065 -12.149 18.063 1.00 50.34 196 THR A O 1
ATOM 1556 N N . GLY A 1 197 ? 10.923 -13.208 20.027 1.00 43.56 197 GLY A N 1
ATOM 1557 C CA . GLY A 1 197 ? 9.708 -12.568 20.525 1.00 43.56 197 GLY A CA 1
ATOM 1558 C C . GLY A 1 197 ? 9.768 -11.069 20.837 1.00 43.56 197 GLY A C 1
ATOM 1559 O O . GLY A 1 197 ? 9.384 -10.689 21.939 1.00 43.56 197 GLY A O 1
ATOM 1560 N N . SER A 1 198 ? 10.072 -10.222 19.855 1.00 38.72 198 SER A N 1
ATOM 1561 C CA . SER A 1 198 ? 9.708 -8.799 19.860 1.00 38.72 198 SER A CA 1
ATOM 1562 C C . SER A 1 198 ? 8.858 -8.499 18.631 1.00 38.72 198 SER A C 1
ATOM 1564 O O . SER A 1 198 ? 9.300 -7.942 17.642 1.00 38.72 198 SER A O 1
ATOM 1566 N N . ARG A 1 199 ? 7.591 -8.910 18.715 1.00 46.50 199 ARG A N 1
ATOM 1567 C CA . ARG A 1 199 ? 6.518 -8.598 17.756 1.00 46.50 199 ARG A CA 1
ATOM 1568 C C . ARG A 1 199 ? 6.061 -7.147 17.927 1.00 46.50 199 ARG A C 1
ATOM 1570 O O . ARG A 1 199 ? 4.932 -6.904 18.343 1.00 46.50 199 ARG A O 1
ATOM 1577 N N . LYS A 1 200 ? 6.992 -6.215 17.764 1.00 37.81 200 LYS A N 1
ATOM 1578 C CA . LYS A 1 200 ? 6.757 -4.776 17.693 1.00 37.81 200 LYS A CA 1
ATOM 1579 C C . LYS A 1 200 ? 7.314 -4.332 16.353 1.00 37.81 200 LYS A C 1
ATOM 1581 O O . LYS A 1 200 ? 8.391 -4.787 15.987 1.00 37.81 200 LYS A O 1
ATOM 1586 N N . MET A 1 201 ? 6.589 -3.455 15.665 1.00 38.91 201 MET A N 1
ATOM 1587 C CA . MET A 1 201 ? 7.150 -2.656 14.584 1.00 38.91 201 MET A CA 1
ATOM 1588 C C . MET A 1 201 ? 8.392 -1.964 15.156 1.00 38.91 201 MET A C 1
ATOM 1590 O O . MET A 1 201 ? 8.282 -1.034 15.960 1.00 38.91 201 MET A O 1
ATOM 1594 N N . HIS A 1 202 ? 9.575 -2.496 14.865 1.00 34.25 202 HIS A N 1
ATOM 1595 C CA . HIS A 1 202 ? 10.801 -1.776 15.130 1.00 34.25 202 HIS A CA 1
ATOM 1596 C C . HIS A 1 202 ? 10.819 -0.689 14.067 1.00 34.25 202 HIS A C 1
ATOM 1598 O O . HIS A 1 202 ? 11.084 -0.968 12.904 1.00 34.25 202 HIS A O 1
ATOM 1604 N N . PHE A 1 203 ? 10.445 0.536 14.449 1.00 36.16 203 PHE A N 1
ATOM 1605 C CA . PHE A 1 203 ? 10.787 1.695 13.637 1.00 36.16 203 PHE A CA 1
ATOM 1606 C C . PHE A 1 203 ? 12.291 1.598 13.406 1.00 36.16 203 PHE A C 1
ATOM 1608 O O . PHE A 1 203 ? 13.061 1.623 14.371 1.00 36.16 203 PHE A O 1
ATOM 1615 N N . ILE A 1 204 ? 12.687 1.364 12.155 1.00 38.12 204 ILE A N 1
ATOM 1616 C CA . ILE A 1 204 ? 14.085 1.451 11.766 1.00 38.12 204 ILE A CA 1
ATOM 1617 C C . ILE A 1 204 ? 14.455 2.910 12.028 1.00 38.12 204 ILE A C 1
ATOM 1619 O O . ILE A 1 204 ? 13.950 3.810 11.366 1.00 38.12 204 ILE A O 1
ATOM 1623 N N . ASP A 1 205 ? 15.222 3.134 13.092 1.00 33.50 205 ASP A N 1
ATOM 1624 C CA . ASP A 1 205 ? 15.874 4.409 13.360 1.00 33.50 205 ASP A CA 1
ATOM 1625 C C . ASP A 1 205 ? 16.910 4.604 12.249 1.00 33.50 205 ASP A C 1
ATOM 1627 O O . ASP A 1 205 ? 17.813 3.771 12.101 1.00 33.50 205 ASP A O 1
ATOM 1631 N N . ASP A 1 206 ? 16.726 5.653 11.442 1.00 35.41 206 ASP A N 1
ATOM 1632 C CA . ASP A 1 206 ? 17.552 6.052 10.299 1.00 35.41 206 ASP A CA 1
ATOM 1633 C C . ASP A 1 206 ? 18.967 6.475 10.730 1.00 35.41 206 ASP A C 1
ATOM 1635 O O . ASP A 1 206 ? 19.452 7.581 10.502 1.00 35.41 206 ASP A O 1
ATOM 1639 N N . SER A 1 207 ? 19.717 5.525 11.276 1.00 28.66 207 SER A N 1
ATOM 1640 C CA . SER A 1 207 ? 21.158 5.483 11.079 1.00 28.66 207 SER A CA 1
ATOM 1641 C C . SER A 1 207 ? 21.423 4.720 9.786 1.00 28.66 207 SER A C 1
ATOM 1643 O O . SER A 1 207 ? 21.865 3.570 9.776 1.00 28.66 207 SER A O 1
ATOM 1645 N N . VAL A 1 208 ? 21.146 5.377 8.657 1.00 39.44 208 VAL A N 1
ATOM 1646 C CA . VAL A 1 208 ? 21.685 4.980 7.356 1.00 39.44 208 VAL A CA 1
ATOM 1647 C C . VAL A 1 208 ? 23.208 5.083 7.458 1.00 39.44 208 VAL A C 1
ATOM 1649 O O . VAL A 1 208 ? 23.824 6.105 7.164 1.00 39.44 208 VAL A O 1
ATOM 1652 N N . HIS A 1 209 ? 23.855 4.028 7.948 1.00 27.55 209 HIS A N 1
ATOM 1653 C CA . HIS A 1 209 ? 25.285 3.877 7.765 1.00 27.55 209 HIS A CA 1
ATOM 1654 C C . HIS A 1 209 ? 25.524 3.720 6.260 1.00 27.55 209 HIS A C 1
ATOM 1656 O O . HIS A 1 209 ? 24.865 2.882 5.638 1.00 27.55 209 HIS A O 1
ATOM 1662 N N . PRO A 1 210 ? 26.431 4.513 5.658 1.00 27.41 210 PRO A N 1
ATOM 1663 C CA . PRO A 1 210 ? 26.708 4.413 4.237 1.00 27.41 210 PRO A CA 1
ATOM 1664 C C . PRO A 1 210 ? 27.112 2.976 3.938 1.00 27.41 210 PRO A C 1
ATOM 1666 O O . PRO A 1 210 ? 28.073 2.460 4.518 1.00 27.41 210 PRO A O 1
ATOM 1669 N N . VAL A 1 211 ? 26.357 2.325 3.054 1.00 31.95 211 VAL A N 1
ATOM 1670 C CA . VAL A 1 211 ? 26.750 1.042 2.484 1.00 31.95 211 VAL A CA 1
ATOM 1671 C C . VAL A 1 211 ? 28.073 1.308 1.778 1.00 31.95 211 VAL A C 1
ATOM 1673 O O . VAL A 1 211 ? 28.136 1.991 0.755 1.00 31.95 211 VAL A O 1
ATOM 1676 N N . GLY A 1 212 ? 29.155 0.864 2.416 1.00 26.16 212 GLY A N 1
ATOM 1677 C CA . GLY A 1 212 ? 30.496 0.996 1.887 1.00 26.16 212 GLY A CA 1
ATOM 1678 C C . GLY A 1 212 ? 30.532 0.413 0.483 1.00 26.16 212 GLY A C 1
ATOM 1679 O O . GLY A 1 212 ? 30.055 -0.695 0.248 1.00 26.16 212 GLY A O 1
ATOM 1680 N N . HIS A 1 213 ? 31.098 1.180 -0.445 1.00 27.80 213 HIS A N 1
ATOM 1681 C CA . HIS A 1 213 ? 31.547 0.653 -1.721 1.00 27.80 213 HIS A CA 1
ATOM 1682 C C . HIS A 1 213 ? 32.425 -0.573 -1.459 1.00 27.80 213 HIS A C 1
ATOM 1684 O O . HIS A 1 213 ? 33.522 -0.450 -0.915 1.00 27.80 213 HIS A O 1
ATOM 1690 N N . LEU A 1 214 ? 31.942 -1.748 -1.850 1.00 28.42 214 LEU A N 1
ATOM 1691 C CA . LEU A 1 214 ? 32.806 -2.891 -2.094 1.00 28.42 214 LEU A CA 1
ATOM 1692 C C . LEU A 1 214 ? 33.293 -2.765 -3.538 1.00 28.42 214 LEU A C 1
ATOM 1694 O O . LEU A 1 214 ? 32.597 -3.141 -4.480 1.00 28.42 214 LEU A O 1
ATOM 1698 N N . ALA A 1 215 ? 34.465 -2.144 -3.670 1.00 29.23 215 ALA A N 1
ATOM 1699 C CA . ALA A 1 215 ? 35.406 -2.395 -4.755 1.00 29.23 215 ALA A CA 1
ATOM 1700 C C . ALA A 1 215 ? 36.363 -3.519 -4.334 1.00 29.23 215 ALA A C 1
ATOM 1702 O O . ALA A 1 215 ? 36.646 -3.615 -3.115 1.00 29.23 215 ALA A O 1
#

Secondary structure (DSSP, 8-state):
---SS--EEEEEE---TT---TTS-SS--TTTHHHHHHHHHHHHHHHHTT--GGGEEEE----STT-TT-SSTT--BSSTT--B--TT---SB-GGG--HHHHHHHHTT-HHHHHTT-------TT--EEEEEES-EETTEEE-TTS-EE----SS-TT----EE----SS-SS-SEEHHHHHHHHHHHHHHHT--S--S---------------

pLDDT: mean 72.89, std 22.18, range [26.16, 98.0]

Radius of gyration: 17.3 Å; chains: 1; bounding box: 59×35×44 Å

Foldseek 3Di:
DLPPFLAAEEQDEFADLPPPPVPDDNARPLQAQASVLLSLLVVVLCVVSPNDLLRYAAAHQPQAQQPPNNPHHNFAHQALVRDGSRPPDDHLQHRPSSDPVNVVCQAVVPVVCVVVVGRHHPDDPPYHYYYHYDHDDAQQWDAHHVRDTHGDDDLDDNPDDFDAPNCPHPRGNHGRHTPQSVVQSVVLVVCVVVVVPPNDSPSPDPPPDPPDDDD

Sequence (215 aa):
MWSNLEQNILLVRCFSSNTKSANFPPHINVYIYSEQADVSHAYQLLRRNGIPVENIVTIMYDDVANCPDNPFPGKLFNDYEHHDVYHDVVVDYRGEDVTPENFIGVLLGDAKLKSTGKKVLESGPDDDVFIFFTDHGAPNMICFPNKDVILAVTAANSHESSMGCFCDDKLIDTCLADEYSYRWITDSEKAVEYGTGSRKMHFIDDSVHPVGHLA

InterPro domains:
  IPR001096 Peptidase C13, legumain [PF01650] (30-148)
  IPR001096 Peptidase C13, legumain [PR00776] (20-44)
  IPR001096 Peptidase C13, legumain [PR00776] (45-74)
  IPR001096 Peptidase C13, legumain [PR00776] (92-107)
  IPR001096 Peptidase C13, legumain [PR00776] (119-138)
  IPR001096 Peptidase C13, legumain [PTHR12000] (32-152)